Protein AF-A0A0P6XYB6-F1 (afdb_monomer_lite)

Sequence (332 aa):
MFAMENIDHRIFKKPSAGEFAAIVFVLTISISFVVCHTGDFVDFKAYLARTKGDFSQYFYGYWLLPFFQILSWLPFEASYILWIGLSVLGVWFAARVFNGNSALALLSYQMSSVLFWGQITGILCGLLGLFWWSIHHRRWWMAGIACFLAAAKPQSGTIFVFLLLLFSNTSFREKIRILIIPMVGFIVSLLFYPGWILEILSRRGAVYTAGNISLWQWIGPWAMLLSLPALVIPATKQQRFLALSAAWVLSIPYFSLPDLLTLFIFPVEIAPILLGYLPGILMQFFGFESQKAGFVIPLLILAMNLLPHFLQSKAAQKKLRLPAAGEQKPNN

Radius of gyration: 22.24 Å; chains: 1; bounding box: 46×46×97 Å

pLDDT: mean 94.87, std 7.39, range [58.56, 98.75]

Secondary structure (DSSP, 8-state):
---GGGHHHHHHSPPPHHHHHHHHHHHHHHHHHHHTT----HHHHHHHHGGGT--TT--S-GGGHHHHHHHTTS-HHHHHHHHHHHHHHHHHHHHHHHT--HHHHHHSHHHHHHHHHT-THHHHHHHHHHHHHHHHTT-HHHHHHHHHHHTTSIIIIIHHHHHHHHTS---HHHHHHHHHHHHHHHHHHHHHSTTHHHHHHHTGGGS--TTB--THHHHGGGGGGGHHHHHHS---HHHHHHHHHHHHHHHSS--BGGGGHHHHTSS--HHHHHHTTHHHHHHHHHGGGGGGGGGHHHHHHHHHHHHHHHHHHHHHHHHHHS--TT------

Foldseek 3Di:
DADLPCQVVLQPPDDDPLLVVLLVVLLVVLLCCLVVVVFPQQVVVCLQCCVVVDCLQPQFQCLCNVVSVVLNVDDPSVSLSVLLVLLLCLLQLLLSNQVFDSSLLSNFPLVVVCSRRVNCLSNLSNLLSQLLNCVSVVVLQSVLVSLLVNCRPVLFSNVSNVLSLVLHPDDPVSSVSSPPNNVVSSVVSCVVPPCVVVVSVVSPVVDDQLQFQALCVPVNQCLLCQLVLLVPFPFDSLLSSLLNSLSSSRRDNGDGLSNCSSSNSHHDDSVLRVCSCQLVVCCVPVNSNSSNSNNVSSVVSNCVSRVVSVVVVVVVVVVVPPPPPDPPPPDD

Structure (mmCIF, N/CA/C/O backbone):
data_AF-A0A0P6XYB6-F1
#
_entry.id   AF-A0A0P6XYB6-F1
#
loop_
_atom_site.group_PDB
_atom_site.id
_atom_site.type_symbol
_atom_site.label_atom_id
_atom_site.label_alt_id
_atom_site.label_comp_id
_atom_site.label_asym_id
_atom_site.label_entity_id
_atom_site.label_seq_id
_atom_site.pdbx_PDB_ins_code
_atom_site.Cartn_x
_atom_site.Cartn_y
_atom_site.Cartn_z
_atom_site.occupancy
_atom_site.B_iso_or_equiv
_atom_site.auth_seq_id
_atom_site.auth_comp_id
_atom_site.auth_asym_id
_atom_site.auth_atom_id
_atom_site.pdbx_PDB_model_num
ATOM 1 N N . MET A 1 1 ? -13.716 4.464 9.996 1.00 83.00 1 MET A N 1
ATOM 2 C CA . MET A 1 1 ? -13.458 3.370 9.027 1.00 83.00 1 MET A CA 1
ATOM 3 C C . MET A 1 1 ? -14.522 2.263 9.033 1.00 83.00 1 MET A C 1
ATOM 5 O O . MET A 1 1 ? -15.000 1.920 7.964 1.00 83.00 1 MET A O 1
ATOM 9 N N . PHE A 1 2 ? -14.913 1.705 10.190 1.00 83.19 2 PHE A N 1
ATOM 10 C CA . PHE A 1 2 ? -15.765 0.495 10.259 1.00 83.19 2 PHE A CA 1
ATOM 11 C C . PHE A 1 2 ? -17.292 0.719 10.266 1.00 83.19 2 PHE A C 1
ATOM 13 O O . PHE A 1 2 ? -18.040 -0.256 10.244 1.00 83.19 2 PHE A O 1
ATOM 20 N N . ALA A 1 3 ? -17.768 1.966 10.315 1.00 79.50 3 ALA A N 1
ATOM 21 C CA . ALA A 1 3 ? -19.200 2.261 10.240 1.00 79.50 3 ALA A CA 1
ATOM 22 C C . ALA A 1 3 ? -19.703 2.065 8.797 1.00 79.50 3 ALA A C 1
ATOM 24 O O . ALA A 1 3 ? -19.215 2.737 7.883 1.00 79.50 3 ALA A O 1
ATOM 25 N N . MET A 1 4 ? -20.649 1.136 8.604 1.00 68.25 4 MET A N 1
ATOM 26 C CA . MET A 1 4 ? -21.116 0.716 7.273 1.00 68.25 4 MET A CA 1
ATOM 27 C C . MET A 1 4 ? -21.899 1.810 6.545 1.00 68.25 4 MET A C 1
ATOM 29 O O . MET A 1 4 ? -21.745 1.962 5.338 1.00 68.25 4 MET A O 1
ATOM 33 N N . GLU A 1 5 ? -22.680 2.599 7.285 1.00 70.12 5 GLU A N 1
ATOM 34 C CA . GLU A 1 5 ? -23.761 3.457 6.769 1.00 70.12 5 GLU A CA 1
ATOM 35 C C . GLU A 1 5 ? -23.310 4.625 5.879 1.00 70.12 5 GLU A C 1
ATOM 37 O O . GLU A 1 5 ? -24.125 5.423 5.443 1.00 70.12 5 GLU A O 1
ATOM 42 N N . ASN A 1 6 ? -22.018 4.740 5.566 1.00 88.31 6 ASN A N 1
ATOM 43 C CA . ASN A 1 6 ? -21.483 5.905 4.871 1.00 88.31 6 ASN A CA 1
ATOM 44 C C . ASN A 1 6 ? -20.474 5.591 3.756 1.00 88.31 6 ASN A C 1
ATOM 46 O O . ASN A 1 6 ? -19.894 6.531 3.215 1.00 88.31 6 ASN A O 1
ATOM 50 N N . ILE A 1 7 ? -20.200 4.322 3.416 1.00 95.19 7 ILE A N 1
ATOM 51 C CA . ILE A 1 7 ? -19.172 4.018 2.399 1.00 95.19 7 ILE A CA 1
ATOM 52 C C . ILE A 1 7 ? -19.604 4.528 1.017 1.00 95.19 7 ILE A C 1
ATOM 54 O O . ILE A 1 7 ? -18.877 5.318 0.416 1.00 95.19 7 ILE A O 1
ATOM 58 N N . ASP A 1 8 ? -20.792 4.148 0.547 1.00 95.62 8 ASP A N 1
ATOM 59 C CA . ASP A 1 8 ? -21.274 4.548 -0.782 1.00 95.62 8 ASP A CA 1
ATOM 60 C C . ASP A 1 8 ? -21.453 6.056 -0.892 1.00 95.62 8 ASP A C 1
ATOM 62 O O . ASP A 1 8 ? -21.002 6.667 -1.859 1.00 95.62 8 ASP A O 1
ATOM 66 N N . HIS A 1 9 ? -22.014 6.682 0.145 1.00 95.62 9 HIS A N 1
ATOM 67 C CA . HIS A 1 9 ? -22.147 8.133 0.191 1.00 95.62 9 HIS A CA 1
ATOM 68 C C . HIS A 1 9 ? -20.789 8.830 0.001 1.00 95.62 9 HIS A C 1
ATOM 70 O O . HIS A 1 9 ? -20.691 9.767 -0.785 1.00 95.62 9 HIS A O 1
ATOM 76 N N . ARG A 1 10 ? -19.712 8.361 0.652 1.00 95.50 10 ARG A N 1
ATOM 77 C CA . ARG A 1 10 ? -18.367 8.943 0.473 1.00 95.50 10 ARG A CA 1
ATOM 78 C C . ARG A 1 10 ? -17.804 8.734 -0.933 1.00 95.50 10 ARG A C 1
ATOM 80 O O . ARG A 1 10 ? -17.149 9.638 -1.444 1.00 95.50 10 ARG A O 1
ATOM 87 N N . ILE A 1 11 ? -18.035 7.572 -1.544 1.00 96.44 11 ILE A N 1
ATOM 88 C CA . ILE A 1 11 ? -17.539 7.257 -2.893 1.00 96.44 11 ILE A CA 1
ATOM 89 C C . ILE A 1 11 ? -18.250 8.122 -3.937 1.00 96.44 11 ILE A C 1
ATOM 91 O O . ILE A 1 11 ? -17.581 8.758 -4.750 1.00 96.44 11 ILE A O 1
ATOM 95 N N . PHE A 1 12 ? -19.583 8.179 -3.884 1.00 96.31 12 PHE A N 1
ATOM 96 C CA . PHE A 1 12 ? -20.413 8.846 -4.891 1.00 96.31 12 PHE A CA 1
ATOM 97 C C . PHE A 1 12 ? -20.592 10.351 -4.662 1.00 96.31 12 PHE A C 1
ATOM 99 O O . PHE A 1 12 ? -21.033 11.060 -5.568 1.00 96.31 12 PHE A O 1
ATOM 106 N N . LYS A 1 13 ? -20.228 10.881 -3.485 1.00 96.88 13 LYS A N 1
ATOM 107 C CA . LYS A 1 13 ? -20.186 12.331 -3.258 1.00 96.88 13 LYS A CA 1
ATOM 108 C C . LYS A 1 13 ? -19.269 12.989 -4.290 1.00 96.88 13 LYS A C 1
ATOM 110 O O . LYS A 1 13 ? -18.179 12.493 -4.559 1.00 96.88 13 LYS A O 1
ATOM 115 N N . LYS A 1 14 ? -19.655 14.140 -4.841 1.00 97.81 14 LYS A N 1
ATOM 116 C CA . LYS A 1 14 ? -18.785 14.888 -5.765 1.00 97.81 14 LYS A CA 1
ATOM 117 C C . LYS A 1 14 ? -17.401 15.147 -5.132 1.00 97.81 14 LYS A C 1
ATOM 119 O O . LYS A 1 14 ? -17.340 15.377 -3.919 1.00 97.81 14 LYS A O 1
ATOM 124 N N . PRO A 1 15 ? -16.296 15.079 -5.899 1.00 98.06 15 PRO A N 1
ATOM 125 C CA . PRO A 1 15 ? -14.987 15.537 -5.440 1.00 98.06 15 PRO A CA 1
ATOM 126 C C . PRO A 1 15 ? -15.077 16.930 -4.825 1.00 98.06 15 PRO A C 1
ATOM 128 O O . PRO A 1 15 ? -15.683 17.832 -5.401 1.00 98.06 15 PRO A O 1
ATOM 131 N N . SER A 1 16 ? -14.499 17.101 -3.639 1.00 98.00 16 SER A N 1
ATOM 132 C CA . SER A 1 16 ? -14.267 18.436 -3.092 1.00 98.00 16 SER A CA 1
ATOM 133 C C . SER A 1 16 ? -13.276 19.199 -3.975 1.00 98.00 16 SER A C 1
ATOM 135 O O . SER A 1 16 ? -12.505 18.592 -4.721 1.00 98.00 16 SER A O 1
ATOM 137 N N . ALA A 1 17 ? -13.250 20.529 -3.864 1.00 98.19 17 ALA A N 1
ATOM 138 C CA . ALA A 1 17 ? -12.299 21.350 -4.613 1.00 98.19 17 ALA A CA 1
ATOM 139 C C . ALA A 1 17 ? -10.838 20.924 -4.364 1.00 98.19 17 ALA A C 1
ATOM 141 O O . ALA A 1 17 ? -10.057 20.848 -5.306 1.00 98.19 17 ALA A O 1
ATOM 142 N N . GLY A 1 18 ? -10.491 20.566 -3.120 1.00 98.12 18 GLY A N 1
ATOM 143 C CA . GLY A 1 18 ? -9.153 20.081 -2.770 1.00 98.12 18 GLY A CA 1
ATOM 144 C C . GLY A 1 18 ? -8.814 18.723 -3.393 1.00 98.12 18 GLY A C 1
ATOM 145 O O . GLY A 1 18 ? -7.701 18.533 -3.871 1.00 98.12 18 GLY A O 1
ATOM 146 N N . GLU A 1 19 ? -9.773 17.793 -3.451 1.00 98.25 19 GLU A N 1
ATOM 147 C CA . GLU A 1 19 ? -9.584 16.510 -4.145 1.00 98.25 19 GLU A CA 1
ATOM 148 C C . GLU A 1 19 ? -9.393 16.705 -5.644 1.00 98.25 19 GLU A C 1
ATOM 150 O O . GLU A 1 19 ? -8.478 16.131 -6.225 1.00 98.25 19 GLU A O 1
ATOM 155 N N . PHE A 1 20 ? -10.243 17.526 -6.262 1.00 98.56 20 PHE A N 1
ATOM 156 C CA . PHE A 1 20 ? -10.152 17.816 -7.687 1.00 98.56 20 PHE A CA 1
ATOM 157 C C . PHE A 1 20 ? -8.820 18.489 -8.034 1.00 98.56 20 PHE A C 1
ATOM 159 O O . PHE A 1 20 ? -8.128 18.033 -8.942 1.00 98.56 20 PHE A O 1
ATOM 166 N N . ALA A 1 21 ? -8.418 19.509 -7.269 1.00 98.50 21 ALA A N 1
ATOM 167 C CA . ALA A 1 21 ? -7.137 20.184 -7.446 1.00 98.50 21 ALA A CA 1
ATOM 168 C C . ALA A 1 21 ? -5.954 19.217 -7.290 1.00 98.50 21 ALA A C 1
ATOM 170 O O . ALA A 1 21 ? -5.059 19.219 -8.131 1.00 98.50 21 ALA A O 1
ATOM 171 N N . ALA A 1 22 ? -5.970 18.347 -6.271 1.00 98.44 22 ALA A N 1
ATOM 172 C CA . ALA A 1 22 ? -4.929 17.340 -6.072 1.00 98.44 22 ALA A CA 1
ATOM 173 C C . ALA A 1 22 ? -4.853 16.342 -7.239 1.00 98.44 22 ALA A C 1
ATOM 175 O O . ALA A 1 22 ? -3.761 16.064 -7.726 1.00 98.44 22 ALA A O 1
ATOM 176 N N . ILE A 1 23 ? -5.995 15.840 -7.729 1.00 98.62 23 ILE A N 1
ATOM 177 C CA . ILE A 1 23 ? -6.048 14.937 -8.890 1.00 98.62 23 ILE A CA 1
ATOM 178 C C . ILE A 1 23 ? -5.449 15.618 -10.125 1.00 98.62 23 ILE A C 1
ATOM 180 O O . ILE A 1 23 ? -4.561 15.053 -10.758 1.00 98.62 23 ILE A O 1
ATOM 184 N N . VAL A 1 24 ? -5.903 16.831 -10.455 1.00 98.50 24 VAL A N 1
ATOM 185 C CA . VAL A 1 24 ? -5.426 17.573 -11.632 1.00 98.50 24 VAL A CA 1
ATOM 186 C C . VAL A 1 24 ? -3.932 17.863 -11.523 1.00 98.50 24 VAL A C 1
ATOM 188 O O . VAL A 1 24 ? -3.202 17.634 -12.485 1.00 98.50 24 VAL A O 1
ATOM 191 N N . PHE A 1 25 ? -3.465 18.305 -10.355 1.00 98.44 25 PHE A N 1
ATOM 192 C CA . PHE A 1 25 ? -2.056 18.600 -10.108 1.00 98.44 25 PHE A CA 1
ATOM 193 C C . PHE A 1 25 ? -1.177 17.357 -10.294 1.00 98.44 25 PHE A C 1
ATOM 195 O O . PHE A 1 25 ? -0.221 17.384 -11.070 1.00 98.44 25 PHE A O 1
ATOM 202 N N . VAL A 1 26 ? -1.539 16.247 -9.645 1.00 98.12 26 VAL A N 1
ATOM 203 C CA . VAL A 1 26 ? -0.778 14.992 -9.706 1.00 98.12 26 VAL A CA 1
ATOM 204 C C . VAL A 1 26 ? -0.781 14.407 -11.118 1.00 98.12 26 VAL A C 1
ATOM 206 O O . VAL A 1 26 ? 0.271 13.978 -11.593 1.00 98.12 26 VAL A O 1
ATOM 209 N N . LEU A 1 27 ? -1.922 14.423 -11.816 1.00 98.38 27 LEU A N 1
ATOM 210 C CA . LEU A 1 27 ? -2.000 13.978 -13.211 1.00 98.38 27 LEU A CA 1
ATOM 211 C C . LEU A 1 27 ? -1.135 14.846 -14.123 1.00 98.38 27 LEU A C 1
ATOM 213 O O . LEU A 1 27 ? -0.366 14.305 -14.909 1.00 98.38 27 LEU A O 1
ATOM 217 N N . THR A 1 28 ? -1.211 16.171 -13.987 1.00 98.19 28 THR A N 1
ATOM 218 C CA . THR A 1 28 ? -0.422 17.107 -14.803 1.00 98.19 28 THR A CA 1
ATOM 219 C C . THR A 1 28 ? 1.074 16.864 -14.640 1.00 98.19 28 THR A C 1
ATOM 221 O O . THR A 1 28 ? 1.779 16.707 -15.634 1.00 98.19 28 THR A O 1
ATOM 224 N N . ILE A 1 29 ? 1.557 16.772 -13.396 1.00 97.12 29 ILE A N 1
ATOM 225 C CA . ILE A 1 29 ? 2.975 16.508 -13.115 1.00 97.12 29 ILE A CA 1
ATOM 226 C C . ILE A 1 29 ? 3.395 15.130 -13.626 1.00 97.12 29 ILE A C 1
ATOM 228 O O . ILE A 1 29 ? 4.446 14.979 -14.235 1.00 97.12 29 ILE A O 1
ATOM 232 N N . SER A 1 30 ? 2.574 14.107 -13.412 1.00 95.88 30 SER A N 1
ATOM 233 C CA . SER A 1 30 ? 2.971 12.744 -13.777 1.00 95.88 30 SER A CA 1
ATOM 234 C C . SER A 1 30 ? 2.957 12.528 -15.285 1.00 95.88 30 SER A C 1
ATOM 236 O O . SER A 1 30 ? 3.815 11.830 -15.811 1.00 95.88 30 SER A O 1
ATOM 238 N N . ILE A 1 31 ? 2.017 13.153 -15.998 1.00 97.06 31 ILE A N 1
ATOM 239 C CA . ILE A 1 31 ? 1.983 13.144 -17.464 1.00 97.06 31 ILE A CA 1
ATOM 240 C C . ILE A 1 31 ? 3.159 13.948 -18.029 1.00 97.06 31 ILE A C 1
ATOM 242 O O . ILE A 1 31 ? 3.738 13.530 -19.032 1.00 97.06 31 ILE A O 1
ATOM 246 N N . SER A 1 32 ? 3.571 15.047 -17.383 1.00 97.06 32 SER A N 1
ATOM 247 C CA . SER A 1 32 ? 4.754 15.790 -17.829 1.00 97.06 32 SER A CA 1
ATOM 248 C C . SER A 1 32 ? 6.036 14.963 -17.706 1.00 97.06 32 SER A C 1
ATOM 250 O O . SER A 1 32 ? 6.879 15.060 -18.593 1.00 97.06 32 SER A O 1
ATOM 252 N N . PHE A 1 33 ? 6.153 14.067 -16.713 1.00 95.88 33 PHE A N 1
ATOM 253 C CA . PHE A 1 33 ? 7.264 13.104 -16.660 1.00 95.88 33 PHE A CA 1
ATOM 254 C C . PHE A 1 33 ? 7.346 12.236 -17.917 1.00 95.88 33 PHE A C 1
ATOM 256 O O . PHE A 1 33 ? 8.445 11.960 -18.396 1.00 95.88 33 PHE A O 1
ATOM 263 N N . VAL A 1 34 ? 6.195 11.826 -18.458 1.00 96.75 34 VAL A N 1
ATOM 264 C CA . VAL A 1 34 ? 6.105 11.001 -19.672 1.00 96.75 34 VAL A CA 1
ATOM 265 C C . VAL A 1 34 ? 6.450 11.814 -20.909 1.00 96.75 34 VAL A C 1
ATOM 267 O O . VAL A 1 34 ? 7.329 11.421 -21.666 1.00 96.75 34 VAL A O 1
ATOM 270 N N . VAL A 1 35 ? 5.783 12.955 -21.094 1.00 96.88 35 VAL A N 1
ATOM 271 C CA . VAL A 1 35 ? 5.921 13.793 -22.297 1.00 96.88 35 VAL A CA 1
ATOM 272 C C . VAL A 1 35 ? 7.320 14.396 -22.407 1.00 96.88 35 VAL A C 1
ATOM 274 O O . VAL A 1 35 ? 7.867 14.481 -23.501 1.00 96.88 35 VAL A O 1
ATOM 277 N N . CYS A 1 36 ? 7.914 14.794 -21.282 1.00 97.06 36 CYS A N 1
ATOM 278 C CA . CYS A 1 36 ? 9.257 15.367 -21.247 1.00 97.06 36 CYS A CA 1
ATOM 279 C C . CYS A 1 36 ? 10.359 14.313 -21.051 1.00 97.06 36 CYS A C 1
ATOM 281 O O . CYS A 1 36 ? 11.526 14.685 -20.975 1.00 97.06 36 CYS A O 1
ATOM 283 N N . HIS A 1 37 ? 10.008 13.026 -20.928 1.00 94.88 37 HIS A N 1
ATOM 284 C CA . HIS A 1 37 ? 10.937 11.923 -20.650 1.00 94.88 37 HIS A CA 1
ATOM 285 C C . HIS A 1 37 ? 11.839 12.143 -19.417 1.00 94.88 37 HIS A C 1
ATOM 287 O O . HIS A 1 37 ? 13.005 11.755 -19.415 1.00 94.88 37 HIS A O 1
ATOM 293 N N . THR A 1 38 ? 11.306 12.765 -18.361 1.00 96.06 38 THR A N 1
ATOM 294 C CA . THR A 1 38 ? 12.048 13.054 -17.119 1.00 96.06 38 THR A CA 1
ATOM 295 C C . THR A 1 38 ? 11.811 12.040 -16.001 1.00 96.06 38 THR A C 1
ATOM 297 O O . THR A 1 38 ? 12.487 12.105 -14.979 1.00 96.06 38 THR A O 1
ATOM 300 N N . GLY A 1 39 ? 10.855 11.119 -16.158 1.00 93.94 39 GLY A N 1
ATOM 301 C CA . GLY A 1 39 ? 10.634 10.035 -15.199 1.00 93.94 39 GLY A CA 1
ATOM 302 C C . GLY A 1 39 ? 11.545 8.828 -15.438 1.00 93.94 39 GLY A C 1
ATOM 303 O O . GLY A 1 39 ? 11.873 8.494 -16.577 1.00 93.94 39 GLY A O 1
ATOM 304 N N . ASP A 1 40 ? 11.915 8.132 -14.363 1.00 95.31 40 ASP A N 1
ATOM 305 C CA . ASP A 1 40 ? 12.807 6.970 -14.454 1.00 95.31 40 ASP A CA 1
ATOM 306 C C . ASP A 1 40 ? 12.070 5.692 -14.898 1.00 95.31 40 ASP A C 1
ATOM 308 O O . ASP A 1 40 ? 12.595 4.886 -15.683 1.00 95.31 40 ASP A O 1
ATOM 312 N N . PHE A 1 41 ? 10.823 5.520 -14.444 1.00 96.25 41 PHE A N 1
ATOM 313 C CA . PHE A 1 41 ? 9.922 4.417 -14.814 1.00 96.25 41 PHE A CA 1
ATOM 314 C C . PHE A 1 41 ? 10.511 3.009 -14.609 1.00 96.25 41 PHE A C 1
ATOM 316 O O . PHE A 1 41 ? 10.111 2.068 -15.297 1.00 96.25 41 PHE A O 1
ATOM 323 N N . VAL A 1 42 ? 11.496 2.860 -13.716 1.00 95.88 42 VAL A N 1
ATOM 324 C CA . VAL A 1 42 ? 12.278 1.622 -13.540 1.00 95.88 42 VAL A CA 1
ATOM 325 C C . VAL A 1 42 ? 11.379 0.421 -13.268 1.00 95.88 42 VAL A C 1
ATOM 327 O O . VAL A 1 42 ? 11.489 -0.594 -13.957 1.00 95.88 42 VAL A O 1
ATOM 330 N N . ASP A 1 43 ? 10.448 0.553 -12.323 1.00 96.31 43 ASP A N 1
ATOM 331 C CA . ASP A 1 43 ? 9.563 -0.545 -11.938 1.00 96.31 43 ASP A CA 1
ATOM 332 C C . ASP A 1 43 ? 8.609 -0.903 -13.080 1.00 96.31 43 ASP A C 1
ATOM 334 O O . ASP A 1 43 ? 8.422 -2.077 -13.399 1.00 96.31 43 ASP A O 1
ATOM 338 N N . PHE A 1 44 ? 8.063 0.099 -13.771 1.00 97.88 44 PHE A N 1
ATOM 339 C CA . PHE A 1 44 ? 7.157 -0.151 -14.888 1.00 97.88 44 PHE A CA 1
ATOM 340 C C . PHE A 1 44 ? 7.860 -0.786 -16.092 1.00 97.88 44 PHE A C 1
ATOM 342 O O . PHE A 1 44 ? 7.323 -1.709 -16.704 1.00 97.88 44 PHE A O 1
ATOM 349 N N . LYS A 1 45 ? 9.089 -0.360 -16.406 1.00 97.62 45 LYS A N 1
ATOM 350 C CA . LYS A 1 45 ? 9.923 -1.001 -17.434 1.00 97.62 45 LYS A CA 1
ATOM 351 C C . LYS A 1 45 ? 10.192 -2.463 -17.079 1.00 97.62 45 LYS A C 1
ATOM 353 O O . LYS A 1 45 ? 10.012 -3.320 -17.944 1.00 97.62 45 LYS A O 1
ATOM 358 N N . ALA A 1 46 ? 10.521 -2.765 -15.820 1.00 96.31 46 ALA A N 1
ATOM 359 C CA . ALA A 1 46 ? 10.664 -4.143 -15.347 1.00 96.31 46 ALA A CA 1
ATOM 360 C C . ALA A 1 46 ? 9.351 -4.935 -15.504 1.00 96.31 46 ALA A C 1
ATOM 362 O O . ALA A 1 46 ? 9.354 -6.071 -15.983 1.00 96.31 46 ALA A O 1
ATOM 363 N N . TYR A 1 47 ? 8.205 -4.314 -15.203 1.00 97.25 47 TYR A N 1
ATOM 364 C CA . TYR A 1 47 ? 6.898 -4.925 -15.437 1.00 97.25 47 TYR A CA 1
ATOM 365 C C . TYR A 1 47 ? 6.562 -5.119 -16.901 1.00 97.25 47 TYR A C 1
ATOM 367 O O . TYR A 1 47 ? 5.656 -5.897 -17.143 1.00 97.25 47 TYR A O 1
ATOM 375 N N . LEU A 1 48 ? 7.178 -4.430 -17.864 1.00 97.62 48 LEU A N 1
ATOM 376 C CA . LEU A 1 48 ? 6.954 -4.671 -19.294 1.00 97.62 48 LEU A CA 1
ATOM 377 C C . LEU A 1 48 ? 7.963 -5.664 -19.887 1.00 97.62 48 LEU A C 1
ATOM 379 O O . LEU A 1 48 ? 7.605 -6.451 -20.765 1.00 97.62 48 LEU A O 1
ATOM 383 N N . ALA A 1 49 ? 9.195 -5.685 -19.375 1.00 96.56 49 ALA A N 1
ATOM 384 C CA . ALA A 1 49 ? 10.267 -6.565 -19.839 1.00 96.56 49 ALA A CA 1
ATOM 385 C C . ALA A 1 49 ? 9.933 -8.062 -19.682 1.00 96.56 49 ALA A C 1
ATOM 387 O O . ALA A 1 49 ? 10.261 -8.862 -20.558 1.00 96.56 49 ALA A O 1
ATOM 388 N N . ARG A 1 50 ? 9.165 -8.433 -18.648 1.00 92.94 50 ARG A N 1
ATOM 389 C CA . ARG A 1 50 ? 8.721 -9.819 -18.384 1.00 92.94 50 ARG A CA 1
ATOM 390 C C . ARG A 1 50 ? 8.068 -10.576 -19.557 1.00 92.94 50 ARG A C 1
ATOM 392 O O . ARG A 1 50 ? 8.147 -11.794 -19.596 1.00 92.94 50 ARG A O 1
ATOM 399 N N . THR A 1 51 ? 7.425 -9.922 -20.533 1.00 92.25 51 THR A N 1
ATOM 400 C CA . THR A 1 51 ? 6.751 -10.633 -21.641 1.00 92.25 51 THR A CA 1
ATOM 401 C C . THR A 1 51 ? 7.705 -10.932 -22.753 1.00 92.25 51 THR A C 1
ATOM 403 O O . THR A 1 51 ? 7.377 -11.679 -23.664 1.00 92.25 51 THR A O 1
ATOM 406 N N . LYS A 1 52 ? 8.890 -10.343 -22.670 1.00 92.88 52 LYS A N 1
ATOM 407 C CA . LYS A 1 52 ? 10.038 -10.711 -23.467 1.00 92.88 52 LYS A CA 1
ATOM 408 C C . LYS A 1 52 ? 10.887 -11.758 -22.733 1.00 92.88 52 LYS A C 1
ATOM 410 O O . LYS A 1 52 ? 11.958 -12.090 -23.216 1.00 92.88 52 LYS A O 1
ATOM 415 N N . GLY A 1 53 ? 10.416 -12.271 -21.588 1.00 94.50 53 GLY A N 1
ATOM 416 C CA . GLY A 1 53 ? 11.085 -13.303 -20.797 1.00 94.50 53 GLY A CA 1
ATOM 417 C C . GLY A 1 53 ? 12.111 -12.788 -19.784 1.00 94.50 53 GLY A C 1
ATOM 418 O O . GLY A 1 53 ? 12.788 -13.603 -19.166 1.00 94.50 53 GLY A O 1
ATOM 419 N N . ASP A 1 54 ? 12.242 -11.471 -19.585 1.00 95.50 54 ASP A N 1
ATOM 420 C CA . ASP A 1 54 ? 13.164 -10.920 -18.584 1.00 95.50 54 ASP A CA 1
ATOM 421 C C . ASP A 1 54 ? 12.484 -10.769 -17.217 1.00 95.50 54 ASP A C 1
ATOM 423 O O . ASP A 1 54 ? 11.675 -9.867 -16.992 1.00 95.50 54 ASP A O 1
ATOM 427 N N . PHE A 1 55 ? 12.843 -11.658 -16.293 1.00 94.81 55 PHE A N 1
ATOM 428 C CA . PHE A 1 55 ? 12.349 -11.658 -14.917 1.00 94.81 55 PHE A CA 1
ATOM 429 C C . PHE A 1 55 ? 13.388 -11.156 -13.899 1.00 94.81 55 PHE A C 1
ATOM 431 O O . PHE A 1 55 ? 13.152 -11.235 -12.693 1.00 94.81 55 PHE A O 1
ATOM 438 N N . SER A 1 56 ? 14.542 -10.642 -14.339 1.00 92.56 56 SER A N 1
ATOM 439 C CA . SER A 1 56 ? 15.678 -10.297 -13.463 1.00 92.56 56 SER A CA 1
ATOM 440 C C . SER A 1 56 ? 15.320 -9.332 -12.323 1.00 92.56 56 SER A C 1
ATOM 442 O O . SER A 1 56 ? 15.841 -9.474 -11.218 1.00 92.56 56 SER A O 1
ATOM 444 N N . GLN A 1 57 ? 14.387 -8.408 -12.571 1.00 92.50 57 GLN A N 1
ATOM 445 C CA . GLN A 1 57 ? 13.915 -7.391 -11.622 1.00 92.50 57 GLN A CA 1
ATOM 446 C C . GLN A 1 57 ? 12.444 -7.588 -11.200 1.00 92.50 57 GLN A C 1
ATOM 448 O O . GLN A 1 57 ? 11.805 -6.668 -10.688 1.00 92.50 57 GLN A O 1
ATOM 453 N N . TYR A 1 58 ? 11.866 -8.775 -11.424 1.00 94.44 58 TYR A N 1
ATOM 454 C CA . TYR A 1 58 ? 10.452 -9.041 -11.155 1.00 94.44 58 TYR A CA 1
ATOM 455 C C . TYR A 1 58 ? 10.246 -9.895 -9.895 1.00 94.44 58 TYR A C 1
ATOM 457 O O . TYR A 1 58 ? 10.520 -11.094 -9.872 1.00 94.44 58 TYR A O 1
ATOM 465 N N . PHE A 1 59 ? 9.698 -9.272 -8.848 1.00 94.44 59 PHE A N 1
ATOM 466 C CA . PHE A 1 59 ? 9.510 -9.877 -7.519 1.00 94.44 59 PHE A CA 1
ATOM 467 C C . PHE A 1 59 ? 8.033 -10.007 -7.097 1.00 94.44 59 PHE A C 1
ATOM 469 O O . PHE A 1 59 ? 7.729 -10.094 -5.909 1.00 94.44 59 PHE A O 1
ATOM 476 N N . TYR A 1 60 ? 7.105 -9.987 -8.057 1.00 95.69 60 TYR A N 1
ATOM 477 C CA . TYR A 1 60 ? 5.658 -10.001 -7.809 1.00 95.69 60 TYR A CA 1
ATOM 478 C C . TYR A 1 60 ? 5.046 -11.366 -8.129 1.00 95.69 60 TYR A C 1
ATOM 480 O O . TYR A 1 60 ? 5.640 -12.175 -8.837 1.00 95.69 60 TYR A O 1
ATOM 488 N N . GLY A 1 61 ? 3.836 -11.623 -7.628 1.00 96.50 61 GLY A N 1
ATOM 489 C CA . GLY A 1 61 ? 3.084 -12.834 -7.969 1.00 96.50 61 GLY A CA 1
ATOM 490 C C . GLY A 1 61 ? 2.843 -12.967 -9.477 1.00 96.50 61 GLY A C 1
ATOM 491 O O . GLY A 1 61 ? 2.296 -12.055 -10.101 1.00 96.50 61 GLY A O 1
ATOM 492 N N . TYR A 1 62 ? 3.196 -14.118 -10.064 1.00 97.12 62 TYR A N 1
ATOM 493 C CA . TYR A 1 62 ? 3.159 -14.330 -11.527 1.00 97.12 62 TYR A CA 1
ATOM 494 C C . TYR A 1 62 ? 1.738 -14.313 -12.104 1.00 97.12 62 TYR A C 1
ATOM 496 O O . TYR A 1 62 ? 1.534 -14.178 -13.309 1.00 97.12 62 TYR A O 1
ATOM 504 N N . TRP A 1 63 ? 0.720 -14.353 -11.248 1.00 97.00 63 TRP A N 1
ATOM 505 C CA . TRP A 1 63 ? -0.661 -14.133 -11.658 1.00 97.00 63 TRP A CA 1
ATOM 506 C C . TRP A 1 63 ? -0.952 -12.715 -12.173 1.00 97.00 63 TRP A C 1
ATOM 508 O O . TRP A 1 63 ? -2.007 -12.505 -12.768 1.00 97.00 63 TRP A O 1
ATOM 518 N N . LEU A 1 64 ? -0.043 -11.747 -11.997 1.00 97.25 64 LEU A N 1
ATOM 519 C CA . LEU A 1 64 ? -0.148 -10.435 -12.643 1.00 97.25 64 LEU A CA 1
ATOM 520 C C . LEU A 1 64 ? 0.402 -10.402 -14.078 1.00 97.25 64 LEU A C 1
ATOM 522 O O . LEU A 1 64 ? 0.148 -9.430 -14.790 1.00 97.25 64 LEU A O 1
ATOM 526 N N . LEU A 1 65 ? 1.130 -11.427 -14.534 1.00 96.88 65 LEU A N 1
ATOM 527 C CA . LEU A 1 65 ? 1.724 -11.430 -15.878 1.00 96.88 65 LEU A CA 1
ATOM 528 C C . LEU A 1 65 ? 0.702 -11.211 -17.004 1.00 96.88 65 LEU A C 1
ATOM 530 O O . LEU A 1 65 ? 1.003 -10.404 -17.884 1.00 96.88 65 LEU A O 1
ATOM 534 N N . PRO A 1 66 ? -0.511 -11.805 -16.986 1.00 97.06 66 PRO A N 1
ATOM 535 C CA . PRO A 1 66 ? -1.512 -11.535 -18.020 1.00 97.06 66 PRO A CA 1
ATOM 536 C C . PRO A 1 66 ? -1.939 -10.063 -18.082 1.00 97.06 66 PRO A C 1
ATOM 538 O O . PRO A 1 66 ? -2.097 -9.509 -19.166 1.00 97.06 66 PRO A O 1
ATOM 541 N N . PHE A 1 67 ? -2.079 -9.402 -16.928 1.00 97.12 67 PHE A N 1
ATOM 542 C CA . PHE A 1 67 ? -2.419 -7.977 -16.874 1.00 97.12 67 PHE A CA 1
ATOM 543 C C . PHE A 1 67 ? -1.327 -7.132 -17.524 1.00 97.12 67 PHE A C 1
ATOM 545 O O . PHE A 1 67 ? -1.591 -6.258 -18.349 1.00 97.12 67 PHE A O 1
ATOM 552 N N . PHE A 1 68 ? -0.081 -7.449 -17.197 1.00 97.56 68 PHE A N 1
ATOM 553 C CA . PHE A 1 68 ? 1.054 -6.786 -17.789 1.00 97.56 68 PHE A CA 1
ATOM 554 C C . PHE A 1 68 ? 1.121 -7.076 -19.311 1.00 97.56 68 PHE A C 1
ATOM 556 O O . PHE A 1 68 ? 1.297 -6.152 -20.109 1.00 97.56 68 PHE A O 1
ATOM 563 N N . GLN A 1 69 ? 0.902 -8.312 -19.755 1.00 97.69 69 GLN A N 1
ATOM 564 C CA . GLN A 1 69 ? 0.886 -8.669 -21.179 1.00 97.69 69 GLN A CA 1
ATOM 565 C C . GLN A 1 69 ? -0.084 -7.814 -22.002 1.00 97.69 69 GLN A C 1
ATOM 567 O O . GLN A 1 69 ? 0.289 -7.361 -23.087 1.00 97.69 69 GLN A O 1
ATOM 572 N N . ILE A 1 70 ? -1.274 -7.539 -21.465 1.00 98.00 70 ILE A N 1
ATOM 573 C CA . ILE A 1 70 ? -2.256 -6.643 -22.090 1.00 98.00 70 ILE A CA 1
ATOM 574 C C . ILE A 1 70 ? -1.690 -5.221 -22.212 1.00 98.00 70 ILE A C 1
ATOM 576 O O . ILE A 1 70 ? -1.758 -4.618 -23.279 1.00 98.00 70 ILE A O 1
ATOM 580 N N . LEU A 1 71 ? -1.078 -4.695 -21.147 1.00 98.00 71 LEU A N 1
ATOM 581 C CA . LEU A 1 71 ? -0.461 -3.364 -21.157 1.00 98.00 71 LEU A CA 1
ATOM 582 C C . LEU A 1 71 ? 0.662 -3.238 -22.198 1.00 98.00 71 LEU A C 1
ATOM 584 O O . LEU A 1 71 ? 0.772 -2.214 -22.862 1.00 98.00 71 LEU A O 1
ATOM 588 N N . SER A 1 72 ? 1.452 -4.295 -22.415 1.00 97.88 72 SER A N 1
ATOM 589 C CA . SER A 1 72 ? 2.522 -4.271 -23.427 1.00 97.88 72 SER A CA 1
ATOM 590 C C . SER A 1 72 ? 2.049 -4.290 -24.881 1.00 97.88 72 SER A C 1
ATOM 592 O O . SER A 1 72 ? 2.886 -4.185 -25.773 1.00 97.88 72 SER A O 1
ATOM 594 N N . TRP A 1 73 ? 0.749 -4.439 -25.143 1.00 98.06 73 TRP A N 1
ATOM 595 C CA . TRP A 1 73 ? 0.203 -4.251 -26.491 1.00 98.06 73 TRP A CA 1
ATOM 596 C C . TRP A 1 73 ? 0.072 -2.773 -26.875 1.00 98.06 73 TRP A C 1
ATOM 598 O O . TRP A 1 73 ? -0.091 -2.459 -28.051 1.00 98.06 73 TRP A O 1
ATOM 608 N N . LEU A 1 74 ? 0.141 -1.868 -25.898 1.00 98.38 74 LEU A N 1
ATOM 609 C CA . LEU A 1 74 ? 0.104 -0.428 -26.117 1.00 98.38 74 LEU A CA 1
ATOM 610 C C . LEU A 1 74 ? 1.530 0.136 -26.261 1.00 98.38 74 LEU A C 1
ATOM 612 O O . LEU A 1 74 ? 2.470 -0.419 -25.682 1.00 98.38 74 LEU A O 1
ATOM 616 N N . PRO A 1 75 ? 1.705 1.276 -26.959 1.00 97.69 75 PRO A N 1
ATOM 617 C CA . PRO A 1 75 ? 2.926 2.073 -26.860 1.00 97.69 75 PRO A CA 1
ATOM 618 C C . PRO A 1 75 ? 3.253 2.399 -25.399 1.00 97.69 75 PRO A C 1
ATOM 620 O O . PRO A 1 75 ? 2.342 2.562 -24.579 1.00 97.69 75 PRO A O 1
ATOM 623 N N . PHE A 1 76 ? 4.544 2.511 -25.074 1.00 97.25 76 PHE A N 1
ATOM 624 C CA . PHE A 1 76 ? 5.013 2.677 -23.696 1.00 97.25 76 PHE A CA 1
ATOM 625 C C . PHE A 1 76 ? 4.325 3.854 -22.991 1.00 97.25 76 PHE A C 1
ATOM 627 O O . PHE A 1 76 ? 3.802 3.696 -21.888 1.00 97.25 76 PHE A O 1
ATOM 634 N N . GLU A 1 77 ? 4.254 5.004 -23.658 1.00 97.88 77 GLU A N 1
ATOM 635 C CA . GLU A 1 77 ? 3.676 6.247 -23.150 1.00 97.88 77 GLU A CA 1
ATOM 636 C C . GLU A 1 77 ? 2.186 6.081 -22.847 1.00 97.88 77 GLU A C 1
ATOM 638 O O . GLU A 1 77 ? 1.731 6.423 -21.758 1.00 97.88 77 GLU A O 1
ATOM 643 N N . ALA A 1 78 ? 1.427 5.495 -23.777 1.00 98.19 78 ALA A N 1
ATOM 644 C CA . ALA A 1 78 ? -0.001 5.246 -23.595 1.00 98.19 78 ALA A CA 1
ATOM 645 C C . ALA A 1 78 ? -0.253 4.260 -22.447 1.00 98.19 78 ALA A C 1
ATOM 647 O O . ALA A 1 78 ? -1.113 4.491 -21.592 1.00 98.19 78 ALA A O 1
ATOM 648 N N . SER A 1 79 ? 0.537 3.184 -22.391 1.00 98.12 79 SER A N 1
ATOM 649 C CA . SER A 1 79 ? 0.454 2.202 -21.317 1.00 98.12 79 SER A CA 1
ATOM 650 C C . SER A 1 79 ? 0.768 2.819 -19.954 1.00 98.12 79 SER A C 1
ATOM 652 O O . SER A 1 79 ? 0.125 2.466 -18.963 1.00 98.12 79 SER A O 1
ATOM 654 N N . TYR A 1 80 ? 1.745 3.723 -19.890 1.00 98.25 80 TYR A N 1
ATOM 655 C CA . TYR A 1 80 ? 2.150 4.354 -18.644 1.00 98.25 80 TYR A CA 1
ATOM 656 C C . TYR A 1 80 ? 1.200 5.477 -18.209 1.00 98.25 80 TYR A C 1
ATOM 658 O O . TYR A 1 80 ? 0.908 5.608 -17.024 1.00 98.25 80 TYR A O 1
ATOM 666 N N . ILE A 1 81 ? 0.613 6.232 -19.141 1.00 98.38 81 ILE A N 1
ATOM 667 C CA . ILE A 1 81 ? -0.464 7.188 -18.831 1.00 98.38 81 ILE A CA 1
ATOM 668 C C . ILE A 1 81 ? -1.676 6.455 -18.241 1.00 98.38 81 ILE A C 1
ATOM 670 O O . ILE A 1 81 ? -2.240 6.902 -17.238 1.00 98.38 81 ILE A O 1
ATOM 674 N N . LEU A 1 82 ? -2.043 5.295 -18.798 1.00 98.31 82 LEU A N 1
ATOM 675 C CA .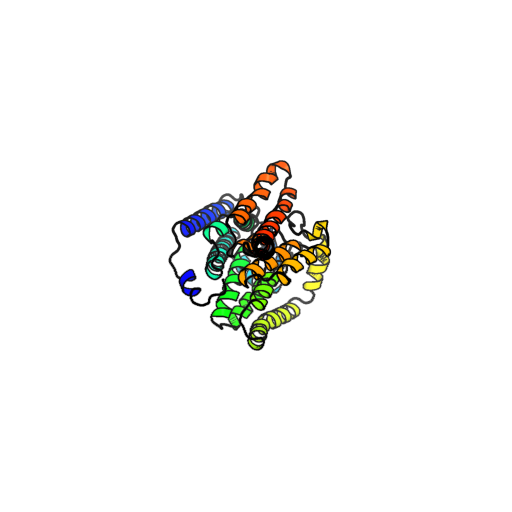 LEU A 1 82 ? -3.079 4.440 -18.214 1.00 98.31 82 LEU A CA 1
ATOM 676 C C . LEU A 1 82 ? -2.692 3.983 -16.798 1.00 98.31 82 LEU A C 1
ATOM 678 O O . LEU A 1 82 ? -3.517 4.033 -15.886 1.00 98.31 82 LEU A O 1
ATOM 682 N N . TRP A 1 83 ? -1.431 3.594 -16.592 1.00 98.38 83 TRP A N 1
ATOM 683 C CA . TRP A 1 83 ? -0.898 3.210 -15.282 1.00 98.38 83 TRP A CA 1
ATOM 684 C C . TRP A 1 83 ? -0.989 4.333 -14.235 1.00 98.38 83 TRP A C 1
ATOM 686 O O . TRP A 1 83 ? -1.425 4.097 -13.102 1.00 98.38 83 TRP A O 1
ATOM 696 N N . ILE A 1 84 ? -0.632 5.562 -14.622 1.00 98.44 84 ILE A N 1
ATOM 697 C CA . ILE A 1 84 ? -0.768 6.771 -13.800 1.00 98.44 84 ILE A CA 1
ATOM 698 C C . ILE A 1 84 ? -2.239 6.985 -13.432 1.00 98.44 84 ILE A C 1
ATOM 700 O O . ILE A 1 84 ? -2.561 7.138 -12.252 1.00 98.44 84 ILE A O 1
ATOM 704 N N . GLY A 1 85 ? -3.138 6.945 -14.421 1.00 98.50 85 GLY A N 1
ATOM 705 C CA . GLY A 1 85 ? -4.575 7.122 -14.208 1.00 98.50 85 GLY A CA 1
ATOM 706 C C . GLY A 1 85 ? -5.146 6.103 -13.221 1.00 98.50 85 GLY A C 1
ATOM 707 O O . GLY A 1 85 ? -5.809 6.483 -12.255 1.00 98.50 85 GLY A O 1
ATOM 708 N N . LEU A 1 86 ? -4.826 4.817 -13.403 1.00 98.44 86 LEU A N 1
ATOM 709 C CA . LEU A 1 86 ? -5.242 3.746 -12.490 1.00 98.44 86 LEU A CA 1
ATOM 710 C C . LEU A 1 86 ? -4.692 3.944 -11.072 1.00 98.44 86 LEU A C 1
ATOM 712 O O . LEU A 1 86 ? -5.409 3.705 -10.101 1.00 98.44 86 LEU A O 1
ATOM 716 N N . SER A 1 87 ? -3.450 4.412 -10.938 1.00 98.69 87 SER A N 1
ATOM 717 C CA . SER A 1 87 ? -2.830 4.672 -9.635 1.00 98.69 87 SER A CA 1
ATOM 718 C C . SER A 1 87 ? -3.490 5.842 -8.901 1.00 98.69 87 SER A C 1
ATOM 720 O O . SER A 1 87 ? -3.837 5.710 -7.727 1.00 98.69 87 SER A O 1
ATOM 722 N N . VAL A 1 88 ? -3.719 6.969 -9.586 1.00 98.69 88 VAL A N 1
ATOM 723 C CA . VAL A 1 88 ? -4.390 8.158 -9.023 1.00 98.69 88 VAL A CA 1
ATOM 724 C C . VAL A 1 88 ? -5.824 7.830 -8.613 1.00 98.69 88 VAL A C 1
ATOM 726 O O . VAL A 1 88 ? -6.227 8.117 -7.483 1.00 98.69 88 VAL A O 1
ATOM 729 N N . LEU A 1 89 ? -6.583 7.173 -9.496 1.00 98.62 89 LEU A N 1
ATOM 730 C CA . LEU A 1 89 ? -7.952 6.750 -9.200 1.00 98.62 89 LEU A CA 1
ATOM 731 C C . LEU A 1 89 ? -7.993 5.730 -8.061 1.00 98.62 89 LEU A C 1
ATOM 733 O O . LEU A 1 89 ? -8.865 5.828 -7.200 1.00 98.62 89 LEU A O 1
ATOM 737 N N . GLY A 1 90 ? -7.040 4.795 -8.020 1.00 98.75 90 GLY A N 1
ATOM 738 C CA . GLY A 1 90 ? -6.925 3.795 -6.963 1.00 98.75 90 GLY A CA 1
ATOM 739 C C . GLY A 1 90 ? -6.744 4.421 -5.581 1.00 98.75 90 GLY A C 1
ATOM 740 O O . GLY A 1 90 ? -7.489 4.092 -4.657 1.00 98.75 90 GLY A O 1
ATOM 741 N N . VAL A 1 91 ? -5.815 5.370 -5.441 1.00 98.75 91 VAL A N 1
ATOM 742 C CA . VAL A 1 91 ? -5.566 6.085 -4.176 1.00 98.75 91 VAL A CA 1
ATOM 743 C C . VAL A 1 91 ? -6.765 6.936 -3.769 1.00 98.75 91 VAL A C 1
ATOM 745 O O . VAL A 1 91 ? -7.209 6.855 -2.623 1.00 98.75 91 VAL A O 1
ATOM 748 N N . TRP A 1 92 ? -7.322 7.715 -4.700 1.00 98.69 92 TRP A N 1
ATOM 749 C CA . TRP A 1 92 ? -8.496 8.552 -4.443 1.00 98.69 92 TRP A CA 1
ATOM 750 C C . TRP A 1 92 ? -9.701 7.723 -3.972 1.00 98.69 92 TRP A C 1
ATOM 752 O O . TRP A 1 92 ? -10.303 8.025 -2.936 1.00 98.69 92 TRP A O 1
ATOM 762 N N . PHE A 1 93 ? -10.017 6.646 -4.695 1.00 98.62 93 PHE A N 1
ATOM 763 C CA . PHE A 1 93 ? -11.101 5.728 -4.360 1.00 98.62 93 PHE A CA 1
ATOM 764 C C . PHE A 1 93 ? -10.884 5.081 -2.990 1.00 98.62 93 PHE A C 1
ATOM 766 O O . PHE A 1 93 ? -11.769 5.125 -2.133 1.00 98.62 93 PHE A O 1
ATOM 773 N N . ALA A 1 94 ? -9.696 4.523 -2.750 1.00 98.50 94 ALA A N 1
ATOM 774 C CA . ALA A 1 94 ? -9.390 3.834 -1.506 1.00 98.50 94 ALA A CA 1
ATOM 775 C C . ALA A 1 94 ? -9.451 4.770 -0.294 1.00 98.50 94 ALA A C 1
ATOM 777 O O . ALA A 1 94 ? -10.061 4.424 0.719 1.00 98.50 94 ALA A O 1
ATOM 778 N N . ALA A 1 95 ? -8.910 5.986 -0.412 1.00 98.38 95 ALA A N 1
ATOM 779 C CA . ALA A 1 95 ? -8.990 6.979 0.651 1.00 98.38 95 ALA A CA 1
ATOM 780 C C . ALA A 1 95 ? -10.447 7.302 1.023 1.00 98.38 95 ALA A C 1
ATOM 782 O O . ALA A 1 95 ? -10.801 7.326 2.202 1.00 98.38 95 ALA A O 1
ATOM 783 N N . ARG A 1 96 ? -11.345 7.438 0.041 1.00 97.69 96 ARG A N 1
ATOM 784 C CA . ARG A 1 96 ? -12.781 7.643 0.303 1.00 97.69 96 ARG A CA 1
ATOM 785 C C . ARG A 1 96 ? -13.453 6.438 0.952 1.00 97.69 96 ARG A C 1
ATOM 787 O O . ARG A 1 96 ? -14.225 6.607 1.903 1.00 97.69 96 ARG A O 1
ATOM 794 N N . VAL A 1 97 ? -13.132 5.228 0.492 1.00 97.56 97 VAL A N 1
ATOM 795 C CA . VAL A 1 97 ? -13.616 3.976 1.093 1.00 97.56 97 VAL A CA 1
ATOM 796 C C . VAL A 1 97 ? -13.263 3.935 2.582 1.00 97.56 97 VAL A C 1
ATOM 798 O O . VAL A 1 97 ? -14.146 3.731 3.423 1.00 97.56 97 VAL A O 1
ATOM 801 N N . PHE A 1 98 ? -12.004 4.214 2.927 1.00 97.50 98 PHE A N 1
ATOM 802 C CA . PHE A 1 98 ? -11.504 4.143 4.301 1.00 97.50 98 PHE A CA 1
ATOM 803 C C . PHE A 1 98 ? -11.773 5.392 5.150 1.00 97.50 98 PHE A C 1
ATOM 805 O O . PHE A 1 98 ? -11.561 5.346 6.366 1.00 97.50 98 PHE A O 1
ATOM 812 N N . ASN A 1 99 ? -12.321 6.459 4.554 1.00 96.75 99 ASN A N 1
ATOM 813 C CA . ASN A 1 99 ? -12.498 7.775 5.175 1.00 96.75 99 ASN A CA 1
ATOM 814 C C . ASN A 1 99 ? -11.160 8.456 5.540 1.00 96.75 99 ASN A C 1
ATOM 816 O O . ASN A 1 99 ? -11.073 9.140 6.559 1.00 96.75 99 ASN A O 1
ATOM 820 N N . GLY A 1 100 ? -10.116 8.220 4.744 1.00 97.12 100 GLY A N 1
ATOM 821 C CA . GLY A 1 100 ? -8.857 8.961 4.775 1.00 97.12 100 GLY A CA 1
ATOM 822 C C . GLY A 1 100 ? -8.940 10.289 4.017 1.00 97.12 100 GLY A C 1
ATOM 823 O O . GLY A 1 100 ? -9.932 10.588 3.348 1.00 97.12 100 GLY A O 1
ATOM 824 N N . ASN A 1 101 ? -7.884 11.097 4.118 1.00 97.50 101 ASN A N 1
ATOM 825 C CA . ASN A 1 101 ? -7.778 12.355 3.384 1.00 97.50 101 ASN A CA 1
ATOM 826 C C . ASN A 1 101 ? -7.165 12.100 1.998 1.00 97.50 101 ASN A C 1
ATOM 828 O O . ASN A 1 101 ? -5.947 12.053 1.837 1.00 97.50 101 ASN A O 1
ATOM 832 N N . SER A 1 102 ? -8.030 11.927 1.001 1.00 97.94 102 SER A N 1
ATOM 833 C CA . SER A 1 102 ? -7.667 11.644 -0.394 1.00 97.94 102 SER A CA 1
ATOM 834 C C . SER A 1 102 ? -6.746 12.702 -1.005 1.00 97.94 102 SER A C 1
ATOM 836 O O . SER A 1 102 ? -5.787 12.339 -1.679 1.00 97.94 102 SER A O 1
ATOM 838 N N . ALA A 1 103 ? -6.984 13.992 -0.745 1.00 98.25 103 ALA A N 1
ATOM 839 C CA . ALA A 1 103 ? -6.135 15.065 -1.261 1.00 98.25 103 ALA A CA 1
ATOM 840 C C . ALA A 1 103 ? -4.709 14.983 -0.692 1.00 98.25 103 ALA A C 1
ATOM 842 O O . ALA A 1 103 ? -3.744 15.046 -1.447 1.00 98.25 103 ALA A O 1
ATOM 843 N N . LEU A 1 104 ? -4.567 14.772 0.621 1.00 98.00 104 LEU A N 1
ATOM 844 C CA . LEU A 1 104 ? -3.251 14.616 1.249 1.00 98.00 104 LEU A CA 1
ATOM 845 C C . LEU A 1 104 ? -2.534 13.339 0.794 1.00 98.00 104 LEU A C 1
ATOM 847 O O . LEU A 1 104 ? -1.333 13.380 0.539 1.00 98.00 104 LEU A O 1
ATOM 851 N N . ALA A 1 105 ? -3.252 12.221 0.651 1.00 98.25 105 ALA A N 1
ATOM 852 C CA . ALA A 1 105 ? -2.673 10.980 0.140 1.00 98.25 105 ALA A CA 1
ATOM 853 C C . ALA A 1 105 ? -2.127 11.161 -1.287 1.00 98.25 105 ALA A C 1
ATOM 855 O O . ALA A 1 105 ? -1.006 10.740 -1.569 1.00 98.25 105 ALA A O 1
ATOM 856 N N . LEU A 1 106 ? -2.881 11.841 -2.158 1.00 98.56 106 LEU A N 1
ATOM 857 C CA . LEU A 1 106 ? -2.471 12.149 -3.529 1.00 98.56 106 LEU A CA 1
ATOM 858 C C . LEU A 1 106 ? -1.289 13.119 -3.596 1.00 98.56 106 LEU A C 1
ATOM 860 O O . LEU A 1 106 ? -0.401 12.926 -4.418 1.00 98.56 106 LEU A O 1
ATOM 864 N N . LEU A 1 107 ? -1.267 14.149 -2.749 1.00 98.12 107 LEU A N 1
ATOM 865 C CA . LEU A 1 107 ? -0.191 15.141 -2.757 1.00 98.12 107 LEU A CA 1
ATOM 866 C C . LEU A 1 107 ? 1.101 14.630 -2.110 1.00 98.12 107 LEU A C 1
ATOM 868 O O . LEU A 1 107 ? 2.151 15.214 -2.357 1.00 98.12 107 LEU A O 1
ATOM 872 N N . SER A 1 108 ? 1.041 13.558 -1.314 1.00 98.19 108 SER A N 1
ATOM 873 C CA . SER A 1 108 ? 2.186 13.015 -0.576 1.00 98.19 108 SER A CA 1
ATOM 874 C C . SER A 1 108 ? 3.410 12.715 -1.451 1.00 98.19 108 SER A C 1
ATOM 876 O O . SER A 1 108 ? 3.304 12.300 -2.606 1.00 98.19 108 SER A O 1
ATOM 878 N N . TYR A 1 109 ? 4.600 12.831 -0.855 1.00 97.56 109 TYR A N 1
ATOM 879 C CA . TYR A 1 109 ? 5.862 12.441 -1.493 1.00 97.56 109 TYR A CA 1
ATOM 880 C C . TYR A 1 109 ? 5.857 10.984 -1.993 1.00 97.56 109 TYR A C 1
ATOM 882 O O . TYR A 1 109 ? 6.441 10.658 -3.029 1.00 97.56 109 TYR A O 1
ATOM 890 N N . GLN A 1 110 ? 5.164 10.105 -1.271 1.00 98.00 110 GLN A N 1
ATOM 891 C CA . GLN A 1 110 ? 5.013 8.689 -1.580 1.00 98.00 110 GLN A CA 1
ATOM 892 C C . GLN A 1 110 ? 4.246 8.500 -2.890 1.00 98.00 110 GLN A C 1
ATOM 894 O O . GLN A 1 110 ? 4.671 7.697 -3.715 1.00 98.00 110 GLN A O 1
ATOM 899 N N . MET A 1 111 ? 3.178 9.272 -3.124 1.00 98.25 111 MET A N 1
ATOM 900 C CA . MET A 1 111 ? 2.449 9.233 -4.394 1.00 98.25 111 MET A CA 1
ATOM 901 C C . MET A 1 111 ? 3.326 9.695 -5.558 1.00 98.25 111 MET A C 1
ATOM 903 O O . MET A 1 111 ? 3.411 9.002 -6.571 1.00 98.25 111 MET A O 1
ATOM 907 N N . SER A 1 112 ? 4.039 10.812 -5.398 1.00 97.25 112 SER A N 1
ATOM 908 C CA . SER A 1 112 ? 4.988 11.285 -6.413 1.00 97.25 112 SER A CA 1
ATOM 909 C C . SER A 1 112 ? 6.053 10.232 -6.721 1.00 97.25 112 SER A C 1
ATOM 911 O O . SER A 1 112 ? 6.328 9.963 -7.885 1.00 97.25 112 SER A O 1
ATOM 913 N N . SER A 1 113 ? 6.593 9.565 -5.697 1.00 96.75 113 SER A N 1
ATOM 914 C CA . SER A 1 113 ? 7.553 8.467 -5.872 1.00 96.75 113 SER A CA 1
ATOM 915 C C . SER A 1 113 ? 6.937 7.281 -6.622 1.00 96.75 113 SER A C 1
ATOM 917 O O . SER A 1 113 ? 7.552 6.751 -7.544 1.00 96.75 113 SER A O 1
ATOM 919 N N . VAL A 1 114 ? 5.707 6.880 -6.279 1.00 97.94 114 VAL A N 1
ATOM 920 C CA . VAL A 1 114 ? 4.980 5.803 -6.974 1.00 97.94 114 VAL A CA 1
ATOM 921 C C . VAL A 1 114 ? 4.844 6.107 -8.468 1.00 97.94 114 VAL A C 1
ATOM 923 O O . VAL A 1 114 ? 5.099 5.227 -9.288 1.00 97.94 114 VAL A O 1
ATOM 926 N N . LEU A 1 115 ? 4.494 7.344 -8.825 1.00 98.12 115 LEU A N 1
ATOM 927 C CA . LEU A 1 115 ? 4.290 7.769 -10.213 1.00 98.12 115 LEU A CA 1
ATOM 928 C C . LEU A 1 115 ? 5.590 8.083 -10.965 1.00 98.12 115 LEU A C 1
ATOM 930 O O . LEU A 1 115 ? 5.610 8.012 -12.189 1.00 98.12 115 LEU A O 1
ATOM 934 N N . PHE A 1 116 ? 6.673 8.412 -10.266 1.00 97.19 116 PHE A N 1
ATOM 935 C CA . PHE A 1 116 ? 7.983 8.641 -10.876 1.00 97.19 116 PHE A CA 1
ATOM 936 C C . PHE A 1 116 ? 8.678 7.318 -11.242 1.00 97.19 116 PHE A C 1
ATOM 938 O O . PHE A 1 116 ? 9.169 7.151 -12.359 1.00 97.19 116 PHE A O 1
ATOM 945 N N . TRP A 1 117 ? 8.661 6.344 -10.324 1.00 97.12 117 TRP A N 1
ATOM 946 C CA . TRP A 1 117 ? 9.285 5.030 -10.527 1.00 97.12 117 TRP A CA 1
ATOM 947 C C . TRP A 1 117 ? 8.390 4.037 -11.277 1.00 97.12 117 TRP A C 1
ATOM 949 O O . TRP A 1 117 ? 8.891 3.078 -11.864 1.00 97.12 117 TRP A O 1
ATOM 959 N N . GLY A 1 118 ? 7.074 4.264 -11.285 1.00 97.56 118 GLY A N 1
ATOM 960 C CA . GLY A 1 118 ? 6.102 3.377 -11.920 1.00 97.56 118 GLY A CA 1
ATOM 961 C C . GLY A 1 118 ? 5.681 2.203 -11.043 1.00 97.56 118 GLY A C 1
ATOM 962 O O . GLY A 1 118 ? 5.418 1.115 -11.548 1.00 97.56 118 GLY A O 1
ATOM 963 N N . GLN A 1 119 ? 5.606 2.407 -9.726 1.00 97.31 119 GLN A N 1
ATOM 964 C CA . GLN A 1 119 ? 5.245 1.351 -8.780 1.00 97.31 119 GLN A CA 1
ATOM 965 C C . GLN A 1 119 ? 3.764 0.971 -8.887 1.00 97.31 119 GLN A C 1
ATOM 967 O O . GLN A 1 119 ? 2.897 1.807 -9.133 1.00 97.31 119 GLN A O 1
ATOM 972 N N . ILE A 1 120 ? 3.449 -0.295 -8.601 1.00 97.88 120 ILE A N 1
ATOM 973 C CA . ILE A 1 120 ? 2.063 -0.802 -8.553 1.00 97.88 120 ILE A CA 1
ATOM 974 C C . ILE A 1 120 ? 1.271 -0.339 -7.320 1.00 97.88 120 ILE A C 1
ATOM 976 O O . ILE A 1 120 ? 0.063 -0.548 -7.235 1.00 97.88 120 ILE A O 1
ATOM 980 N N . THR A 1 121 ? 1.921 0.308 -6.355 1.00 98.25 121 THR A N 1
ATOM 981 C CA . THR A 1 121 ? 1.352 0.638 -5.041 1.00 98.25 121 THR A CA 1
ATOM 982 C C . THR A 1 121 ? 0.060 1.459 -5.114 1.00 98.25 121 THR A C 1
ATOM 984 O O . THR A 1 121 ? -0.862 1.193 -4.344 1.00 98.25 121 THR A O 1
ATOM 987 N N . GLY A 1 122 ? -0.071 2.402 -6.056 1.00 98.50 122 GLY A N 1
ATOM 988 C CA . GLY A 1 122 ? -1.315 3.168 -6.229 1.00 98.50 122 GLY A CA 1
ATOM 989 C C . GLY A 1 122 ? -2.500 2.294 -6.665 1.00 98.50 122 GLY A C 1
ATOM 990 O O . GLY A 1 122 ? -3.604 2.415 -6.132 1.00 98.50 122 GLY A O 1
ATOM 991 N N . ILE A 1 123 ? -2.253 1.335 -7.561 1.00 98.62 123 ILE A N 1
ATOM 992 C CA . ILE A 1 123 ? -3.245 0.333 -7.979 1.00 98.62 123 ILE A CA 1
ATOM 993 C C . ILE A 1 123 ? -3.571 -0.610 -6.813 1.00 98.62 123 ILE A C 1
ATOM 995 O O . ILE A 1 123 ? -4.745 -0.892 -6.564 1.00 98.62 123 ILE A O 1
ATOM 999 N N . LEU A 1 124 ? -2.561 -1.046 -6.046 1.00 98.38 124 LEU A N 1
ATOM 1000 C CA . LEU A 1 124 ? -2.769 -1.856 -4.839 1.00 98.38 124 LEU A CA 1
ATOM 1001 C C . LEU A 1 124 ? -3.668 -1.141 -3.827 1.00 98.38 124 LEU A C 1
ATOM 1003 O O . LEU A 1 124 ? -4.561 -1.775 -3.272 1.00 98.38 124 LEU A O 1
ATOM 1007 N N . CYS A 1 125 ? -3.496 0.168 -3.627 1.00 98.69 125 CYS A N 1
ATOM 1008 C CA . CYS A 1 125 ? -4.394 0.961 -2.788 1.00 98.69 125 CYS A CA 1
ATOM 1009 C C . CYS A 1 125 ? -5.846 0.848 -3.270 1.00 98.69 125 CYS A C 1
ATOM 1011 O O . CYS A 1 125 ? -6.731 0.527 -2.475 1.00 98.69 125 CYS A O 1
ATOM 1013 N N . GLY A 1 126 ? -6.084 1.022 -4.575 1.00 98.75 126 GLY A N 1
ATOM 1014 C CA . GLY A 1 126 ? -7.405 0.840 -5.184 1.00 98.75 126 GLY A CA 1
ATOM 1015 C C . GLY A 1 126 ? -7.993 -0.551 -4.939 1.00 98.75 126 GLY A C 1
ATOM 1016 O O . GLY A 1 126 ? -9.160 -0.669 -4.565 1.00 98.75 126 GLY A O 1
ATOM 1017 N N . LEU A 1 127 ? -7.177 -1.601 -5.064 1.00 98.75 127 LEU A N 1
ATOM 1018 C CA . LEU A 1 127 ? -7.578 -2.983 -4.784 1.00 98.75 127 LEU A CA 1
ATOM 1019 C C . LEU A 1 127 ? -7.902 -3.211 -3.298 1.00 98.75 127 LEU A C 1
ATOM 1021 O O . LEU A 1 127 ? -8.874 -3.900 -2.998 1.00 98.75 127 LEU A O 1
ATOM 1025 N N . LEU A 1 128 ? -7.171 -2.593 -2.363 1.00 98.75 128 LEU A N 1
ATOM 1026 C CA . LEU A 1 128 ? -7.514 -2.614 -0.933 1.00 98.75 128 LEU A CA 1
ATOM 1027 C C . LEU A 1 128 ? -8.867 -1.936 -0.672 1.00 98.75 128 LEU A C 1
ATOM 1029 O O . LEU A 1 128 ? -9.698 -2.471 0.067 1.00 98.75 128 LEU A O 1
ATOM 1033 N N . GLY A 1 129 ? -9.114 -0.790 -1.313 1.00 98.44 129 GLY A N 1
ATOM 1034 C CA . GLY A 1 129 ? -10.414 -0.119 -1.280 1.00 98.44 129 GLY A CA 1
ATOM 1035 C C . GLY A 1 129 ? -11.530 -1.007 -1.837 1.00 98.44 129 GLY A C 1
ATOM 1036 O O . GLY A 1 129 ? -12.580 -1.153 -1.211 1.00 98.44 129 GLY A O 1
ATOM 1037 N N . LEU A 1 130 ? -11.286 -1.671 -2.970 1.00 98.69 130 LEU A N 1
ATOM 1038 C CA . LEU A 1 130 ? -12.264 -2.538 -3.631 1.00 98.69 130 LEU A CA 1
ATOM 1039 C C . LEU A 1 130 ? -12.573 -3.770 -2.783 1.00 98.69 130 LEU A C 1
ATOM 1041 O O . LEU A 1 130 ? -13.735 -4.157 -2.659 1.00 98.69 130 LEU A O 1
ATOM 1045 N N . PHE A 1 131 ? -11.548 -4.358 -2.167 1.00 98.62 131 PHE A N 1
ATOM 1046 C CA . PHE A 1 131 ? -11.680 -5.454 -1.216 1.00 98.62 131 PHE A CA 1
ATOM 1047 C C . PHE A 1 131 ? -12.598 -5.066 -0.055 1.00 98.62 131 PHE A C 1
ATOM 1049 O O . PHE A 1 131 ? -13.580 -5.760 0.223 1.00 98.62 131 PHE A O 1
ATOM 1056 N N . TRP A 1 132 ? -12.319 -3.928 0.586 1.00 98.12 132 TRP A N 1
ATOM 1057 C CA . TRP A 1 132 ? -13.093 -3.457 1.729 1.00 98.12 132 TRP A CA 1
ATOM 1058 C C . TRP A 1 132 ? -14.537 -3.121 1.353 1.00 98.12 132 TRP A C 1
ATOM 1060 O O . TRP A 1 132 ? -15.475 -3.593 2.001 1.00 98.12 132 TRP A O 1
ATOM 1070 N N . TRP A 1 133 ? -14.729 -2.374 0.263 1.00 98.06 133 TRP A N 1
ATOM 1071 C CA . TRP A 1 133 ? -16.052 -2.057 -0.268 1.00 98.06 133 TRP A CA 1
ATOM 1072 C C . TRP A 1 133 ? -16.849 -3.330 -0.588 1.00 98.06 133 TRP A C 1
ATOM 1074 O O . TRP A 1 133 ? -18.006 -3.454 -0.185 1.00 98.06 133 TRP A O 1
ATOM 1084 N N . SER A 1 134 ? -16.220 -4.318 -1.226 1.00 98.25 134 SER A N 1
ATOM 1085 C CA . SER A 1 134 ? -16.870 -5.578 -1.606 1.00 98.25 134 SER A CA 1
ATOM 1086 C C . SER A 1 134 ? -17.302 -6.413 -0.404 1.00 98.25 134 SER A C 1
ATOM 1088 O O . SER A 1 134 ? -18.378 -7.011 -0.441 1.00 98.25 134 SER A O 1
ATOM 1090 N N . ILE A 1 135 ? -16.504 -6.444 0.670 1.00 97.69 135 ILE A N 1
ATOM 1091 C CA . ILE A 1 135 ? -16.877 -7.115 1.924 1.00 97.69 135 ILE A CA 1
ATOM 1092 C C . ILE A 1 135 ? -18.135 -6.482 2.517 1.00 97.69 135 ILE A C 1
ATOM 1094 O O . ILE A 1 135 ? -19.072 -7.199 2.868 1.00 97.69 135 ILE A O 1
ATOM 1098 N N . HIS A 1 136 ? -18.181 -5.150 2.589 1.00 96.06 136 HIS A N 1
ATOM 1099 C CA . HIS A 1 136 ? -19.334 -4.428 3.129 1.00 96.06 136 HIS A CA 1
ATOM 1100 C C . HIS A 1 136 ? -20.613 -4.657 2.313 1.00 96.06 136 HIS A C 1
ATOM 1102 O O . HIS A 1 136 ? -21.691 -4.772 2.889 1.00 96.06 136 HIS A O 1
ATOM 1108 N N . HIS A 1 137 ? -20.485 -4.830 0.997 1.00 97.00 137 HIS A N 1
ATOM 1109 C CA . HIS A 1 137 ? -21.598 -5.126 0.090 1.00 97.00 137 HIS A CA 1
ATOM 1110 C C . HIS A 1 137 ? -21.880 -6.620 -0.089 1.00 97.00 137 HIS A C 1
ATOM 1112 O O . HIS A 1 137 ? -22.678 -7.000 -0.949 1.00 97.00 137 HIS A O 1
ATOM 1118 N N . ARG A 1 138 ? -21.204 -7.488 0.675 1.00 97.00 138 ARG A N 1
ATOM 1119 C CA . ARG A 1 138 ? -21.311 -8.952 0.563 1.00 97.00 138 ARG A CA 1
ATOM 1120 C C . ARG A 1 138 ? -21.050 -9.484 -0.856 1.00 97.00 138 ARG A C 1
ATOM 1122 O O . ARG A 1 138 ? -21.535 -10.549 -1.244 1.00 97.00 138 ARG A O 1
ATOM 1129 N N . ARG A 1 139 ? -20.250 -8.767 -1.652 1.00 98.12 139 ARG A N 1
ATOM 1130 C CA . ARG A 1 139 ? -19.808 -9.162 -2.999 1.00 98.12 139 ARG A CA 1
ATOM 1131 C C . ARG A 1 139 ? -18.543 -10.015 -2.891 1.00 98.12 139 ARG A C 1
ATOM 1133 O O . ARG A 1 139 ? -17.453 -9.605 -3.278 1.00 98.12 139 ARG A O 1
ATOM 1140 N N . TRP A 1 140 ? -18.690 -11.219 -2.343 1.00 98.06 140 TRP A N 1
ATOM 1141 C CA . TRP A 1 140 ? -17.564 -12.084 -1.958 1.00 98.06 140 TRP A CA 1
ATOM 1142 C C . TRP A 1 140 ? -16.601 -12.418 -3.094 1.00 98.06 140 TRP A C 1
ATOM 1144 O O . TRP A 1 140 ? -15.399 -12.491 -2.868 1.00 98.06 140 TRP A O 1
ATOM 1154 N N . TRP A 1 141 ? -17.117 -12.594 -4.312 1.00 98.25 141 TRP A N 1
ATOM 1155 C CA . TRP A 1 141 ? -16.282 -12.899 -5.471 1.00 98.25 141 TRP A CA 1
ATOM 1156 C C . TRP A 1 141 ? -15.361 -11.724 -5.828 1.00 98.25 141 TRP A C 1
ATOM 1158 O O . TRP A 1 141 ? -14.180 -11.906 -6.096 1.00 98.25 141 TRP A O 1
ATOM 1168 N N . MET A 1 142 ? -15.877 -10.501 -5.743 1.00 98.62 142 MET A N 1
ATOM 1169 C CA . MET A 1 142 ? -15.118 -9.289 -6.029 1.00 98.62 142 MET A CA 1
ATOM 1170 C C . MET A 1 142 ? -14.105 -8.997 -4.921 1.00 98.62 142 MET A C 1
ATOM 1172 O O . MET A 1 142 ? -12.967 -8.643 -5.217 1.00 98.62 142 MET A O 1
ATOM 1176 N N . ALA A 1 143 ? -14.466 -9.262 -3.659 1.00 98.62 143 ALA A N 1
ATOM 1177 C CA . ALA A 1 143 ? -13.508 -9.264 -2.555 1.00 98.62 143 ALA A CA 1
ATOM 1178 C C . ALA A 1 143 ? -12.390 -10.297 -2.788 1.00 98.62 143 ALA A C 1
ATOM 1180 O O . ALA A 1 143 ? -11.220 -9.984 -2.605 1.00 98.62 143 ALA A O 1
ATOM 1181 N N . GLY A 1 144 ? -12.722 -11.507 -3.245 1.00 98.56 144 GLY A N 1
ATOM 1182 C CA . GLY A 1 144 ? -11.735 -12.540 -3.560 1.00 98.56 144 GLY A CA 1
ATOM 1183 C C . GLY A 1 144 ? -10.778 -12.143 -4.692 1.00 98.56 144 GLY A C 1
ATOM 1184 O O . GLY A 1 144 ? -9.570 -12.314 -4.549 1.00 98.56 144 GLY A O 1
ATOM 1185 N N . ILE A 1 145 ? -11.286 -11.544 -5.776 1.00 98.62 145 ILE A N 1
ATOM 1186 C CA . ILE A 1 145 ? -10.453 -11.020 -6.876 1.00 98.62 145 ILE A CA 1
ATOM 1187 C C . ILE A 1 145 ? -9.549 -9.887 -6.381 1.00 98.62 145 ILE A C 1
ATOM 1189 O O . ILE A 1 145 ? -8.345 -9.906 -6.630 1.00 98.62 145 ILE A O 1
ATOM 1193 N N . ALA A 1 146 ? -10.103 -8.922 -5.645 1.00 98.50 146 ALA A N 1
ATOM 1194 C CA . ALA A 1 146 ? -9.332 -7.811 -5.096 1.00 98.50 146 ALA A CA 1
ATOM 1195 C C . ALA A 1 146 ? -8.236 -8.299 -4.133 1.00 98.50 146 ALA A C 1
ATOM 1197 O O . ALA A 1 146 ? -7.100 -7.842 -4.217 1.00 98.50 146 ALA A O 1
ATOM 1198 N N . CYS A 1 147 ? -8.552 -9.282 -3.280 1.00 98.56 147 CYS A N 1
ATOM 1199 C CA . CYS A 1 147 ? -7.598 -9.971 -2.411 1.00 98.56 147 CYS A CA 1
ATOM 1200 C C . CYS A 1 147 ? -6.472 -10.625 -3.219 1.00 98.56 147 CYS A C 1
ATOM 1202 O O . CYS A 1 147 ? -5.304 -10.438 -2.895 1.00 98.56 147 CYS A O 1
ATOM 1204 N N . PHE A 1 148 ? -6.813 -11.379 -4.267 1.00 98.50 148 PHE A N 1
ATOM 1205 C CA . PHE A 1 148 ? -5.847 -12.080 -5.110 1.00 98.50 148 PHE A CA 1
ATOM 1206 C C . PHE A 1 148 ? -4.880 -11.120 -5.811 1.00 98.50 148 PHE A C 1
ATOM 1208 O O . PHE A 1 148 ? -3.665 -11.296 -5.750 1.00 98.50 148 PHE A O 1
ATOM 1215 N N . LEU A 1 149 ? -5.411 -10.064 -6.429 1.00 98.31 149 LEU A N 1
ATOM 1216 C CA . LEU A 1 149 ? -4.596 -9.073 -7.128 1.00 98.31 149 LEU A CA 1
ATOM 1217 C C . LEU A 1 149 ? -3.747 -8.249 -6.153 1.00 98.31 149 LEU A C 1
ATOM 1219 O O . LEU A 1 149 ? -2.563 -8.040 -6.409 1.00 98.31 149 LEU A O 1
ATOM 1223 N N . ALA A 1 150 ? -4.308 -7.831 -5.012 1.00 98.25 150 ALA A N 1
ATOM 1224 C CA . ALA A 1 150 ? -3.553 -7.098 -3.999 1.00 98.25 150 ALA A CA 1
ATOM 1225 C C . ALA A 1 150 ? -2.418 -7.951 -3.413 1.00 98.25 150 ALA A C 1
ATOM 1227 O O . ALA A 1 150 ? -1.319 -7.451 -3.180 1.00 98.25 150 ALA A O 1
ATOM 1228 N N . ALA A 1 151 ? -2.643 -9.256 -3.233 1.00 97.56 151 ALA A N 1
ATOM 1229 C CA . ALA A 1 151 ? -1.650 -10.162 -2.669 1.00 97.56 151 ALA A CA 1
ATOM 1230 C C . ALA A 1 151 ? -0.371 -10.306 -3.517 1.00 97.56 151 ALA A C 1
ATOM 1232 O O . ALA A 1 151 ? 0.627 -10.833 -3.027 1.00 97.56 151 ALA A O 1
ATOM 1233 N N . ALA A 1 152 ? -0.363 -9.808 -4.760 1.00 96.38 152 ALA A N 1
ATOM 1234 C CA . ALA A 1 152 ? 0.792 -9.870 -5.654 1.00 96.38 152 ALA A CA 1
ATOM 1235 C C . ALA A 1 152 ? 2.045 -9.166 -5.115 1.00 96.38 152 ALA A C 1
ATOM 1237 O O . ALA A 1 152 ? 3.147 -9.491 -5.556 1.00 96.38 152 ALA A O 1
ATOM 1238 N N . LYS A 1 153 ? 1.882 -8.227 -4.173 1.00 96.62 153 LYS A N 1
ATOM 1239 C CA . LYS A 1 153 ? 2.972 -7.610 -3.405 1.00 96.62 153 LYS A CA 1
ATOM 1240 C C . LYS A 1 153 ? 2.817 -7.997 -1.925 1.00 96.62 153 LYS A C 1
ATOM 1242 O O . LYS A 1 153 ? 2.035 -7.360 -1.214 1.00 96.62 153 LYS A O 1
ATOM 1247 N N . PRO A 1 154 ? 3.499 -9.053 -1.439 1.00 94.69 154 PRO A N 1
ATOM 1248 C CA . PRO A 1 154 ? 3.264 -9.603 -0.102 1.00 94.69 154 PRO A CA 1
ATOM 1249 C C . PRO A 1 154 ? 3.427 -8.592 1.040 1.00 94.69 154 PRO A C 1
ATOM 1251 O O . PRO A 1 154 ? 2.580 -8.518 1.928 1.00 94.69 154 PRO A O 1
ATOM 1254 N N . GLN A 1 155 ? 4.476 -7.773 0.982 1.00 94.94 155 GLN A N 1
ATOM 1255 C CA . GLN A 1 155 ? 4.850 -6.823 2.030 1.00 94.94 155 GLN A CA 1
ATOM 1256 C C . GLN A 1 155 ? 3.871 -5.658 2.226 1.00 94.94 155 GLN A C 1
ATOM 1258 O O . GLN A 1 155 ? 3.884 -5.020 3.273 1.00 94.94 155 GLN A O 1
ATOM 1263 N N . SER A 1 156 ? 3.017 -5.370 1.246 1.00 95.62 156 SER A N 1
ATOM 1264 C CA . SER A 1 156 ? 1.997 -4.331 1.368 1.00 95.62 156 SER A CA 1
ATOM 1265 C C . SER A 1 156 ? 0.616 -4.937 1.161 1.00 95.62 156 SER A C 1
ATOM 1267 O O . SER A 1 156 ? -0.110 -5.163 2.127 1.00 95.62 156 SER A O 1
ATOM 1269 N N . GLY A 1 157 ? 0.256 -5.298 -0.066 1.00 97.25 157 GLY A N 1
ATOM 1270 C CA . GLY A 1 157 ? -1.088 -5.772 -0.376 1.00 97.25 157 GLY A CA 1
ATOM 1271 C C . GLY A 1 157 ? -1.548 -6.969 0.469 1.00 97.25 157 GLY A C 1
ATOM 1272 O O . GLY A 1 157 ? -2.617 -6.885 1.071 1.00 97.25 157 GLY A O 1
ATOM 1273 N N . THR A 1 158 ? -0.746 -8.036 0.613 1.00 97.06 158 THR A N 1
ATOM 1274 C CA . THR A 1 158 ? -1.154 -9.209 1.426 1.00 97.06 158 THR A CA 1
ATOM 1275 C C . THR A 1 158 ? -1.357 -8.843 2.897 1.00 97.06 158 THR A C 1
ATOM 1277 O O . THR A 1 158 ? -2.386 -9.193 3.478 1.00 97.06 158 THR A O 1
ATOM 1280 N N . ILE A 1 159 ? -0.413 -8.112 3.498 1.00 97.25 159 ILE A N 1
ATOM 1281 C CA . ILE A 1 159 ? -0.487 -7.712 4.913 1.00 97.25 159 ILE A CA 1
ATOM 1282 C C . ILE A 1 159 ? -1.725 -6.854 5.178 1.00 97.25 159 ILE A C 1
ATOM 1284 O O . ILE A 1 159 ? -2.477 -7.125 6.117 1.00 97.25 159 ILE A O 1
ATOM 1288 N N . PHE A 1 160 ? -1.987 -5.853 4.337 1.00 98.25 160 PHE A N 1
ATOM 1289 C CA . PHE A 1 160 ? -3.142 -4.976 4.521 1.00 98.25 160 PHE A CA 1
ATOM 1290 C C . PHE A 1 160 ? -4.469 -5.703 4.279 1.00 98.25 160 PHE A C 1
ATOM 1292 O O . PHE A 1 160 ? -5.404 -5.513 5.057 1.00 98.25 160 PHE A O 1
ATOM 1299 N N . VAL A 1 161 ? -4.559 -6.591 3.281 1.00 98.31 161 VAL A N 1
ATOM 1300 C CA . VAL A 1 161 ? -5.742 -7.451 3.095 1.00 98.31 161 VAL A CA 1
ATOM 1301 C C . VAL A 1 161 ? -5.972 -8.340 4.315 1.00 98.31 161 VAL A C 1
ATOM 1303 O O . VAL A 1 161 ? -7.102 -8.431 4.799 1.00 98.31 161 VAL A O 1
ATOM 1306 N N . PHE A 1 162 ? -4.919 -8.966 4.845 1.00 98.25 162 PHE A N 1
ATOM 1307 C CA . PHE A 1 162 ? -5.008 -9.810 6.035 1.00 98.25 162 PHE A CA 1
ATOM 1308 C C . PHE A 1 162 ? -5.518 -9.025 7.248 1.00 98.25 162 PHE A C 1
ATOM 1310 O O . PHE A 1 162 ? -6.466 -9.462 7.903 1.00 98.25 162 PHE A O 1
ATOM 1317 N N . LEU A 1 163 ? -4.954 -7.843 7.519 1.00 98.12 163 LEU A N 1
ATOM 1318 C CA . LEU A 1 163 ? -5.407 -6.985 8.615 1.00 98.12 163 LEU A CA 1
ATOM 1319 C C . LEU A 1 163 ? -6.857 -6.530 8.415 1.00 98.12 163 LEU A C 1
ATOM 1321 O O . LEU A 1 163 ? -7.647 -6.577 9.357 1.00 98.12 163 LEU A O 1
ATOM 1325 N N . LEU A 1 164 ? -7.248 -6.144 7.199 1.00 98.31 164 LEU A N 1
ATOM 1326 C CA . LEU A 1 164 ? -8.635 -5.785 6.899 1.00 98.31 164 LEU A CA 1
ATOM 1327 C C . LEU A 1 164 ? -9.576 -6.975 7.130 1.00 98.31 164 LEU A C 1
ATOM 1329 O O . LEU A 1 164 ? -10.614 -6.823 7.771 1.00 98.31 164 LEU A O 1
ATOM 1333 N N . LEU A 1 165 ? -9.208 -8.181 6.692 1.00 98.00 165 LEU A N 1
ATOM 1334 C CA . LEU A 1 165 ? -10.006 -9.387 6.910 1.00 98.00 165 LEU A CA 1
ATOM 1335 C C . LEU A 1 165 ? -10.109 -9.737 8.401 1.00 98.00 165 LEU A C 1
ATOM 1337 O O . LEU A 1 165 ? -11.200 -10.057 8.885 1.00 98.00 165 LEU A O 1
ATOM 1341 N N . LEU A 1 166 ? -9.007 -9.632 9.146 1.00 97.62 166 LEU A N 1
ATOM 1342 C CA . LEU A 1 166 ? -8.957 -9.855 10.592 1.00 97.62 166 LEU A CA 1
ATOM 1343 C C . LEU A 1 166 ? -9.901 -8.895 11.325 1.00 97.62 166 LEU A C 1
ATOM 1345 O O . LEU A 1 166 ? -10.708 -9.333 12.145 1.00 97.62 166 LEU A O 1
ATOM 1349 N N . PHE A 1 167 ? -9.859 -7.613 10.961 1.00 97.31 167 PHE A N 1
ATOM 1350 C CA . PHE A 1 167 ? -10.676 -6.554 11.545 1.00 97.31 167 PHE A CA 1
ATOM 1351 C C . PHE A 1 167 ? -12.043 -6.378 10.866 1.00 97.31 167 PHE A C 1
ATOM 1353 O O . PHE A 1 167 ? -12.793 -5.470 11.218 1.00 97.31 167 PHE A O 1
ATOM 1360 N N . SER A 1 168 ? -12.443 -7.234 9.934 1.00 96.94 168 SER A N 1
ATOM 1361 C CA . SER A 1 168 ? -13.809 -7.213 9.398 1.00 96.94 168 SER A CA 1
ATOM 1362 C C . SER A 1 168 ? -14.807 -7.809 10.405 1.00 96.94 168 SER A C 1
ATOM 1364 O O . SER A 1 168 ? -14.441 -8.642 11.234 1.00 96.94 168 SER A O 1
ATOM 1366 N N . ASN A 1 169 ? -16.075 -7.382 10.354 1.00 95.94 169 ASN A N 1
ATOM 1367 C CA . ASN A 1 169 ? -17.176 -8.004 11.120 1.00 95.94 169 ASN A CA 1
ATOM 1368 C C . ASN A 1 169 ? -17.753 -9.248 10.410 1.00 95.94 169 ASN A C 1
ATOM 1370 O O . ASN A 1 169 ? -18.819 -9.740 10.765 1.00 95.94 169 ASN A O 1
ATOM 1374 N N . THR A 1 170 ? -17.068 -9.724 9.376 1.00 97.00 170 THR A N 1
ATOM 1375 C CA . THR A 1 170 ? -17.465 -10.845 8.530 1.00 97.00 170 THR A CA 1
ATOM 1376 C C . THR A 1 170 ? -17.377 -12.159 9.305 1.00 97.00 170 THR A C 1
ATOM 1378 O O . THR A 1 170 ? -16.420 -12.378 10.056 1.00 97.00 170 THR A O 1
ATOM 1381 N N . SER A 1 171 ? -18.346 -13.053 9.113 1.00 98.00 171 SER A N 1
ATOM 1382 C CA . SER A 1 171 ? -18.327 -14.374 9.752 1.00 98.00 171 SER A CA 1
ATOM 1383 C C . SER A 1 171 ? -17.158 -15.222 9.238 1.00 98.00 171 SER A C 1
ATOM 1385 O O . SER A 1 171 ? -16.688 -15.042 8.114 1.00 98.00 171 SER A O 1
ATOM 1387 N N . PHE A 1 172 ? -16.690 -16.194 10.028 1.00 98.12 172 PHE A N 1
ATOM 1388 C CA . PHE A 1 172 ? -15.596 -17.081 9.605 1.00 98.12 172 PHE A CA 1
ATOM 1389 C C . PHE A 1 172 ? -15.905 -17.799 8.279 1.00 98.12 172 PHE A C 1
ATOM 1391 O O . PHE A 1 172 ? -15.057 -17.851 7.391 1.00 98.12 172 PHE A O 1
ATOM 1398 N N . ARG A 1 173 ? -17.149 -18.261 8.090 1.00 98.31 173 ARG A N 1
ATOM 1399 C CA . ARG A 1 173 ? -17.606 -18.904 6.846 1.00 98.31 173 ARG A CA 1
ATOM 1400 C C . ARG A 1 173 ? -17.467 -17.988 5.627 1.00 98.31 173 ARG A C 1
ATOM 1402 O O . ARG A 1 173 ? -17.026 -18.427 4.569 1.00 98.31 173 ARG A O 1
ATOM 1409 N N . GLU A 1 174 ? -17.830 -16.717 5.764 1.00 98.38 174 GLU A N 1
ATOM 1410 C CA . GLU A 1 174 ? -17.689 -15.728 4.692 1.00 98.38 174 GLU A CA 1
ATOM 1411 C C . GLU A 1 174 ? -16.217 -15.375 4.436 1.00 98.38 174 GLU A C 1
ATOM 1413 O O . GLU A 1 174 ? -15.830 -15.233 3.277 1.00 98.38 174 GLU A O 1
ATOM 1418 N N . LYS A 1 175 ? -15.372 -15.317 5.479 1.00 98.38 175 LYS A N 1
ATOM 1419 C CA . LYS A 1 175 ? -13.915 -15.153 5.320 1.00 98.38 175 LYS A CA 1
ATOM 1420 C C . LYS A 1 175 ? -13.324 -16.285 4.476 1.00 98.38 175 LYS A C 1
ATOM 1422 O O . LYS A 1 175 ? -12.608 -16.007 3.520 1.00 98.38 175 LYS A O 1
ATOM 1427 N N . ILE A 1 176 ? -13.687 -17.540 4.758 1.00 98.25 176 ILE A N 1
ATOM 1428 C CA . ILE A 1 176 ? -13.276 -18.691 3.937 1.00 98.25 176 ILE A CA 1
ATOM 1429 C C . ILE A 1 176 ? -13.780 -18.547 2.497 1.00 98.25 176 ILE A C 1
ATOM 1431 O O . ILE A 1 176 ? -13.007 -18.746 1.566 1.00 98.25 176 ILE A O 1
ATOM 1435 N N . ARG A 1 177 ? -15.036 -18.125 2.291 1.00 98.12 177 ARG A N 1
ATOM 1436 C CA . ARG A 1 177 ? -15.598 -17.907 0.946 1.00 98.12 177 ARG A CA 1
ATOM 1437 C C . ARG A 1 177 ? -14.806 -16.881 0.129 1.00 98.12 177 ARG A C 1
ATOM 1439 O O . ARG A 1 177 ? -14.601 -17.097 -1.061 1.00 98.12 177 ARG A O 1
ATOM 1446 N N . ILE A 1 178 ? -14.364 -15.788 0.753 1.00 98.44 178 ILE A N 1
ATOM 1447 C CA . ILE A 1 178 ? -13.518 -14.770 0.109 1.00 98.44 178 ILE A CA 1
ATOM 1448 C C . ILE A 1 178 ? -12.173 -15.375 -0.317 1.00 98.44 178 ILE A C 1
ATOM 1450 O O . ILE A 1 178 ? -11.690 -15.069 -1.404 1.00 98.44 178 ILE A O 1
ATOM 1454 N N . LEU A 1 179 ? -11.596 -16.257 0.507 1.00 98.50 179 LEU A N 1
ATOM 1455 C CA . LEU A 1 179 ? -10.287 -16.874 0.272 1.00 98.50 179 LEU A CA 1
ATOM 1456 C C . LEU A 1 179 ? -10.282 -17.974 -0.804 1.00 98.50 179 LEU A C 1
ATOM 1458 O O . LEU A 1 179 ? -9.207 -18.358 -1.258 1.00 98.50 179 LEU A O 1
ATOM 1462 N N . ILE A 1 180 ? -11.445 -18.445 -1.266 1.00 98.50 180 ILE A N 1
ATOM 1463 C CA . ILE A 1 180 ? -11.519 -19.453 -2.340 1.00 98.50 180 ILE A CA 1
ATOM 1464 C C . ILE A 1 180 ? -10.866 -18.932 -3.625 1.00 98.50 180 ILE A C 1
ATOM 1466 O O . ILE A 1 180 ? -10.033 -19.614 -4.209 1.00 98.50 180 ILE A O 1
ATOM 1470 N N . ILE A 1 181 ? -11.204 -17.716 -4.061 1.00 98.31 181 ILE A N 1
ATOM 1471 C CA . ILE A 1 181 ? -10.671 -17.144 -5.309 1.00 98.31 181 ILE A CA 1
ATOM 1472 C C . ILE A 1 181 ? -9.150 -16.955 -5.280 1.00 98.31 181 ILE A C 1
ATOM 1474 O O . ILE A 1 181 ? -8.509 -17.437 -6.211 1.00 98.31 181 ILE A O 1
ATOM 1478 N N . PRO A 1 182 ? -8.534 -16.308 -4.270 1.00 98.19 182 PRO A N 1
ATOM 1479 C CA . PRO A 1 182 ? -7.081 -16.184 -4.233 1.00 98.19 182 PRO A CA 1
ATOM 1480 C C . PRO A 1 182 ? -6.387 -17.542 -4.128 1.00 98.19 182 PRO A C 1
ATOM 1482 O O . PRO A 1 182 ? -5.339 -17.716 -4.737 1.00 98.19 182 PRO A O 1
ATOM 1485 N N . MET A 1 183 ? -6.975 -18.522 -3.431 1.00 98.38 183 MET A N 1
ATOM 1486 C CA . MET A 1 183 ? -6.428 -19.880 -3.363 1.00 98.38 183 MET A CA 1
ATOM 1487 C C . MET A 1 183 ? -6.453 -20.574 -4.729 1.00 98.38 183 MET A C 1
ATOM 1489 O O . MET A 1 183 ? -5.428 -21.086 -5.171 1.00 98.38 183 MET A O 1
ATOM 1493 N N . VAL A 1 184 ? -7.592 -20.544 -5.426 1.00 98.44 184 VAL A N 1
ATOM 1494 C CA . VAL A 1 184 ? -7.721 -21.103 -6.780 1.00 98.44 184 VAL A CA 1
ATOM 1495 C C . VAL A 1 184 ? -6.792 -20.376 -7.748 1.00 98.44 184 VAL A C 1
ATOM 1497 O O . VAL A 1 184 ? -6.052 -21.026 -8.476 1.00 98.44 184 VAL A O 1
ATOM 1500 N N . GLY A 1 185 ? -6.768 -19.043 -7.727 1.00 98.00 185 GLY A N 1
ATOM 1501 C CA . GLY A 1 185 ? -5.889 -18.240 -8.576 1.00 98.00 185 GLY A CA 1
ATOM 1502 C C . GLY A 1 185 ? -4.407 -18.524 -8.325 1.00 98.00 185 GLY A C 1
ATOM 1503 O O . GLY A 1 185 ? -3.631 -18.631 -9.273 1.00 98.00 185 GLY A O 1
ATOM 1504 N N . PHE A 1 186 ? -4.012 -18.717 -7.065 1.00 97.81 186 PHE A N 1
ATOM 1505 C CA . PHE A 1 186 ? -2.652 -19.103 -6.702 1.00 97.81 186 PHE A CA 1
ATOM 1506 C C . PHE A 1 186 ? -2.302 -20.503 -7.221 1.00 97.81 186 PHE A C 1
ATOM 1508 O O . PHE A 1 186 ? -1.262 -20.662 -7.859 1.00 97.81 186 PHE A O 1
ATOM 1515 N N . ILE A 1 187 ? -3.178 -21.497 -7.034 1.00 98.31 187 ILE A N 1
ATOM 1516 C CA . ILE A 1 187 ? -2.983 -22.856 -7.570 1.00 98.31 187 ILE A CA 1
ATOM 1517 C C . ILE A 1 187 ? -2.860 -22.813 -9.096 1.00 98.31 187 ILE A C 1
ATOM 1519 O O . ILE A 1 187 ? -1.912 -23.361 -9.649 1.00 98.31 187 ILE A O 1
ATOM 1523 N N . VAL A 1 188 ? -3.762 -22.101 -9.776 1.00 98.25 188 VAL A N 1
ATOM 1524 C CA . VAL A 1 188 ? -3.701 -21.892 -11.229 1.00 98.25 188 VAL A CA 1
ATOM 1525 C C . VAL A 1 188 ? -2.369 -21.248 -11.622 1.00 98.25 188 VAL A C 1
ATOM 1527 O O . VAL A 1 188 ? -1.729 -21.710 -12.561 1.00 98.25 188 VAL A O 1
ATOM 1530 N N . SER A 1 189 ? -1.882 -20.252 -10.877 1.00 97.56 189 SER A N 1
ATOM 1531 C CA . SER A 1 189 ? -0.573 -19.649 -11.162 1.00 97.56 189 SER A CA 1
ATOM 1532 C C . SER A 1 189 ? 0.589 -20.643 -11.041 1.00 97.56 189 SER A C 1
ATOM 1534 O O . SER A 1 189 ? 1.527 -20.563 -11.824 1.00 97.56 189 SER A O 1
ATOM 1536 N N . LEU A 1 190 ? 0.526 -21.599 -10.109 1.00 97.56 190 LEU A N 1
ATOM 1537 C CA . LEU A 1 190 ? 1.539 -22.651 -9.969 1.00 97.56 190 LEU A CA 1
ATOM 1538 C C . LEU A 1 190 ? 1.482 -23.682 -11.100 1.00 97.56 190 LEU A C 1
ATOM 1540 O O . LEU A 1 190 ? 2.519 -24.227 -11.465 1.00 97.56 190 LEU A O 1
ATOM 1544 N N . LEU A 1 191 ? 0.295 -23.933 -11.656 1.00 98.19 191 LEU A N 1
ATOM 1545 C CA . LEU A 1 191 ? 0.121 -24.819 -12.807 1.00 98.19 191 LEU A CA 1
ATOM 1546 C C . LEU A 1 191 ? 0.651 -24.186 -14.100 1.00 98.19 191 LEU A C 1
ATOM 1548 O O . LEU A 1 191 ? 1.318 -24.862 -14.876 1.00 98.19 191 LEU A O 1
ATOM 1552 N N . PHE A 1 192 ? 0.375 -22.898 -14.327 1.00 97.50 192 PHE A N 1
ATOM 1553 C CA . PHE A 1 192 ? 0.830 -22.188 -15.529 1.00 97.50 192 PHE A CA 1
ATOM 1554 C C . PHE A 1 192 ? 2.298 -21.751 -15.463 1.00 97.50 192 PHE A C 1
ATOM 1556 O O . PHE A 1 192 ? 2.950 -21.665 -16.500 1.00 97.50 192 PHE A O 1
ATOM 1563 N N . TYR A 1 193 ? 2.822 -21.485 -14.264 1.00 96.69 193 TYR A N 1
ATOM 1564 C CA . TYR A 1 193 ? 4.190 -21.006 -14.055 1.00 96.69 193 TYR A CA 1
ATOM 1565 C C . TYR A 1 193 ? 4.926 -21.873 -13.019 1.00 96.69 193 TYR A C 1
ATOM 1567 O O . TYR A 1 193 ? 5.276 -21.397 -11.938 1.00 96.69 193 TYR A O 1
ATOM 1575 N N . PRO A 1 194 ? 5.148 -23.169 -13.281 1.00 97.25 194 PRO A N 1
ATOM 1576 C CA . PRO A 1 194 ? 5.751 -24.059 -12.295 1.00 97.25 194 PRO A CA 1
ATOM 1577 C C . PRO A 1 194 ? 7.111 -23.525 -11.820 1.00 97.25 194 PRO A C 1
ATOM 1579 O O . PRO A 1 194 ? 7.976 -23.181 -12.618 1.00 97.25 194 PRO A O 1
ATOM 1582 N N . GLY A 1 195 ? 7.297 -23.445 -10.499 1.00 96.75 195 GLY A N 1
ATOM 1583 C CA . GLY A 1 195 ? 8.559 -23.012 -9.890 1.00 96.75 195 GLY A CA 1
ATOM 1584 C C . GLY A 1 195 ? 8.749 -21.500 -9.717 1.00 96.75 195 GLY A C 1
ATOM 1585 O O . GLY A 1 195 ? 9.754 -21.111 -9.122 1.00 96.75 195 GLY A O 1
ATOM 1586 N N . TRP A 1 196 ? 7.794 -20.646 -10.119 1.00 96.81 196 TRP A N 1
ATOM 1587 C CA . TRP A 1 196 ? 7.959 -19.181 -10.039 1.00 96.81 196 TRP A CA 1
ATOM 1588 C C . TRP A 1 196 ? 8.296 -18.664 -8.626 1.00 96.81 196 TRP A C 1
ATOM 1590 O O . TRP A 1 196 ? 9.048 -17.704 -8.466 1.00 96.81 196 TRP A O 1
ATOM 1600 N N . ILE A 1 197 ? 7.799 -19.331 -7.577 1.00 96.56 197 ILE A N 1
ATOM 1601 C CA . ILE A 1 197 ? 8.141 -19.007 -6.181 1.00 96.56 197 ILE A CA 1
ATOM 1602 C C . ILE A 1 197 ? 9.635 -19.223 -5.922 1.00 96.56 197 ILE A C 1
ATOM 1604 O O . ILE A 1 197 ? 10.290 -18.356 -5.344 1.00 96.56 197 ILE A O 1
ATOM 1608 N N . LEU A 1 198 ? 10.182 -20.364 -6.352 1.00 97.44 198 LEU A N 1
ATOM 1609 C CA . LEU A 1 198 ? 11.603 -20.677 -6.190 1.00 97.44 198 LEU A CA 1
ATOM 1610 C C . LEU A 1 198 ? 12.469 -19.698 -6.985 1.00 97.4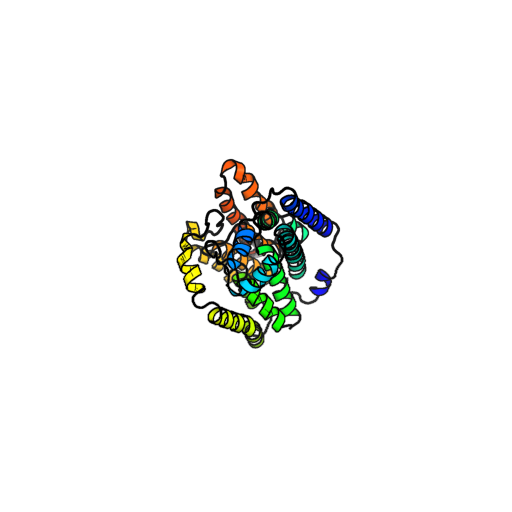4 198 LEU A C 1
ATOM 1612 O O . LEU A 1 198 ? 13.524 -19.294 -6.506 1.00 97.44 198 LEU A O 1
ATOM 1616 N N . GLU A 1 199 ? 11.995 -19.268 -8.152 1.00 95.50 199 GLU A N 1
ATOM 1617 C CA . GLU A 1 199 ? 12.664 -18.273 -8.990 1.00 95.50 199 GLU A CA 1
ATOM 1618 C C . GLU A 1 199 ? 12.711 -16.882 -8.335 1.00 95.50 199 GLU A C 1
ATOM 1620 O O . GLU A 1 199 ? 13.720 -16.183 -8.387 1.00 95.50 199 GLU A O 1
ATOM 1625 N N . ILE A 1 200 ? 11.636 -16.451 -7.671 1.00 94.19 200 ILE A N 1
ATOM 1626 C CA . ILE A 1 200 ? 11.666 -15.214 -6.875 1.00 94.19 200 ILE A CA 1
ATOM 1627 C C . ILE A 1 200 ? 12.620 -15.363 -5.687 1.00 94.19 200 ILE A C 1
ATOM 1629 O O . ILE A 1 200 ? 13.419 -14.464 -5.421 1.00 94.19 200 ILE A O 1
ATOM 1633 N N . LEU A 1 201 ? 12.569 -16.497 -4.983 1.00 94.00 201 LEU A N 1
ATOM 1634 C CA . LEU A 1 201 ? 13.425 -16.744 -3.823 1.00 94.00 201 LEU A CA 1
ATOM 1635 C C . LEU A 1 201 ? 14.911 -16.817 -4.193 1.00 94.00 201 LEU A C 1
ATOM 1637 O O . LEU A 1 201 ? 15.738 -16.322 -3.426 1.00 94.00 201 LEU A O 1
ATOM 1641 N N . SER A 1 202 ? 15.263 -17.380 -5.352 1.00 94.75 202 SER A N 1
ATOM 1642 C CA . SER A 1 202 ? 16.653 -17.455 -5.820 1.00 94.75 202 SER A CA 1
ATOM 1643 C C . SER A 1 202 ? 17.238 -16.071 -6.120 1.00 94.75 202 SER A C 1
ATOM 1645 O O . SER A 1 202 ? 18.432 -15.851 -5.928 1.00 94.75 202 SER A O 1
ATOM 1647 N N . ARG A 1 203 ? 16.390 -15.102 -6.486 1.00 92.44 203 ARG A N 1
ATOM 1648 C CA . ARG A 1 203 ? 16.772 -13.708 -6.760 1.00 92.44 203 ARG A CA 1
ATOM 1649 C C . ARG A 1 203 ? 16.729 -12.783 -5.550 1.00 92.44 203 ARG A C 1
ATOM 1651 O O . ARG A 1 203 ? 17.024 -11.600 -5.692 1.00 92.44 203 ARG A O 1
ATOM 1658 N N . ARG A 1 204 ? 16.402 -13.271 -4.350 1.00 86.88 204 ARG A N 1
ATOM 1659 C CA . ARG A 1 204 ? 16.255 -12.419 -3.151 1.00 86.88 204 ARG A CA 1
ATOM 1660 C C . ARG A 1 204 ? 17.472 -11.530 -2.853 1.00 86.88 204 ARG A C 1
ATOM 1662 O O . ARG A 1 204 ? 17.310 -10.465 -2.274 1.00 86.88 204 ARG A O 1
ATOM 1669 N N . GLY A 1 205 ? 18.677 -11.961 -3.243 1.00 84.88 205 GLY A N 1
ATOM 1670 C CA . GLY A 1 205 ? 19.914 -11.188 -3.067 1.00 84.88 205 GLY A CA 1
ATOM 1671 C C . GLY A 1 205 ? 20.054 -9.992 -4.016 1.00 84.88 205 GLY A C 1
ATOM 1672 O O . GLY A 1 205 ? 20.853 -9.107 -3.744 1.00 84.88 205 GLY A O 1
ATOM 1673 N N . ALA A 1 206 ? 19.270 -9.947 -5.096 1.00 82.88 206 ALA A N 1
ATOM 1674 C CA . ALA A 1 206 ? 19.247 -8.854 -6.067 1.00 82.88 206 ALA A CA 1
ATOM 1675 C C . ALA A 1 206 ? 18.198 -7.776 -5.738 1.00 82.88 206 ALA A C 1
ATOM 1677 O O . ALA A 1 206 ? 18.061 -6.804 -6.477 1.00 82.88 206 ALA A O 1
ATOM 1678 N N . VAL A 1 207 ? 17.438 -7.939 -4.648 1.00 83.50 207 VAL A N 1
ATOM 1679 C CA . VAL A 1 207 ? 16.421 -6.967 -4.239 1.00 83.50 207 VAL A CA 1
ATOM 1680 C C . VAL A 1 207 ? 17.100 -5.668 -3.816 1.00 83.50 207 VAL A C 1
ATOM 1682 O O . VAL A 1 207 ? 17.954 -5.657 -2.931 1.00 83.50 207 VAL A O 1
ATOM 1685 N N . TYR A 1 208 ? 16.678 -4.553 -4.409 1.00 83.38 208 TYR A N 1
ATOM 1686 C CA . TYR A 1 208 ? 17.154 -3.230 -4.023 1.00 83.38 208 TYR A CA 1
ATOM 1687 C C . TYR A 1 208 ? 16.628 -2.841 -2.630 1.00 83.38 208 TYR A C 1
ATOM 1689 O O . TYR A 1 208 ? 15.441 -2.548 -2.446 1.00 83.38 208 TYR A O 1
ATOM 1697 N N . THR A 1 209 ? 17.518 -2.833 -1.634 1.00 89.19 209 THR A N 1
ATOM 1698 C CA . THR A 1 209 ? 17.177 -2.583 -0.224 1.00 89.19 209 THR A CA 1
ATOM 1699 C C . THR A 1 209 ? 17.376 -1.145 0.241 1.00 89.19 209 THR A C 1
ATOM 1701 O O . THR A 1 209 ? 16.965 -0.835 1.356 1.00 89.19 209 THR A O 1
ATOM 1704 N N . ALA A 1 210 ? 17.953 -0.248 -0.567 1.00 86.88 210 ALA A N 1
ATOM 1705 C CA . ALA A 1 210 ? 18.275 1.105 -0.092 1.00 86.88 210 ALA A CA 1
ATOM 1706 C C . ALA A 1 210 ? 17.023 1.906 0.313 1.00 86.88 210 ALA A C 1
ATOM 1708 O O . ALA A 1 210 ? 17.061 2.692 1.253 1.00 86.88 210 ALA A O 1
ATOM 1709 N N . GLY A 1 211 ? 15.889 1.639 -0.344 1.00 90.00 211 GLY A N 1
ATOM 1710 C CA . GLY A 1 211 ? 14.589 2.219 0.001 1.00 90.00 211 GLY A CA 1
ATOM 1711 C C . GLY A 1 211 ? 13.831 1.514 1.132 1.00 90.00 211 GLY A C 1
ATOM 1712 O O . GLY A 1 211 ? 12.655 1.818 1.334 1.00 90.00 211 GLY A O 1
ATOM 1713 N N . ASN A 1 212 ? 14.438 0.545 1.829 1.00 96.06 212 ASN A N 1
ATOM 1714 C CA . ASN A 1 212 ? 13.796 -0.180 2.927 1.00 96.06 212 ASN A CA 1
ATOM 1715 C C . ASN A 1 212 ? 13.672 0.715 4.167 1.00 96.06 212 ASN A C 1
ATOM 1717 O O . ASN A 1 212 ? 14.674 1.183 4.705 1.00 96.06 212 ASN A O 1
ATOM 1721 N N . ILE A 1 213 ? 12.451 0.906 4.660 1.00 97.25 213 ILE A N 1
ATOM 1722 C CA . ILE A 1 213 ? 12.171 1.716 5.856 1.00 97.25 213 ILE A CA 1
ATOM 1723 C C . ILE A 1 213 ? 11.898 0.872 7.103 1.00 97.25 213 ILE A C 1
ATOM 1725 O O . ILE A 1 213 ? 11.648 1.415 8.175 1.00 97.25 213 ILE A O 1
ATOM 1729 N N . SER A 1 214 ? 11.876 -0.453 6.975 1.00 97.75 214 SER A N 1
ATOM 1730 C CA . SER A 1 214 ? 11.575 -1.326 8.103 1.00 97.75 214 SER A CA 1
ATOM 1731 C C . SER A 1 214 ? 12.657 -1.239 9.179 1.00 97.75 214 SER A C 1
ATOM 1733 O O . SER A 1 214 ? 13.846 -1.149 8.865 1.00 97.75 214 SER A O 1
ATOM 1735 N N . LEU A 1 215 ? 12.263 -1.347 10.452 1.00 98.00 215 LEU A N 1
ATOM 1736 C CA . LEU A 1 215 ? 13.216 -1.464 11.554 1.00 98.00 215 LEU A CA 1
ATOM 1737 C C . LEU A 1 215 ? 13.910 -2.833 11.582 1.00 98.00 215 LEU A C 1
ATOM 1739 O O . LEU A 1 215 ? 14.968 -2.971 12.197 1.00 98.00 215 LEU A O 1
ATOM 1743 N N . TRP A 1 216 ? 13.372 -3.829 10.867 1.00 97.25 216 TRP A N 1
ATOM 1744 C CA . TRP A 1 216 ? 13.979 -5.156 10.734 1.00 97.25 216 TRP A CA 1
ATOM 1745 C C . TRP A 1 216 ? 15.433 -5.098 10.260 1.00 97.25 216 TRP A C 1
ATOM 1747 O O . TRP A 1 216 ? 16.252 -5.901 10.692 1.00 97.25 216 TRP A O 1
ATOM 1757 N N . GLN A 1 217 ? 15.791 -4.143 9.402 1.00 95.25 217 GLN A N 1
ATOM 1758 C CA . GLN A 1 217 ? 17.166 -4.031 8.908 1.00 95.25 217 GLN A CA 1
ATOM 1759 C C . GLN A 1 217 ? 18.189 -3.700 10.012 1.00 95.25 217 GLN A C 1
ATOM 1761 O O . GLN A 1 217 ? 19.369 -3.984 9.837 1.00 95.25 217 GLN A O 1
ATOM 1766 N N . TRP A 1 218 ? 17.750 -3.123 11.139 1.00 96.94 218 TRP A N 1
ATOM 1767 C CA . TRP A 1 218 ? 18.621 -2.762 12.264 1.00 96.94 218 TRP A CA 1
ATOM 1768 C C . TRP A 1 218 ? 18.475 -3.703 13.459 1.00 96.94 218 TRP A C 1
ATOM 1770 O O . TRP A 1 218 ? 19.472 -4.033 14.094 1.00 96.94 218 TRP A O 1
ATOM 1780 N N . ILE A 1 219 ? 17.250 -4.138 13.778 1.00 98.00 219 ILE A N 1
ATOM 1781 C CA . ILE A 1 219 ? 16.970 -4.957 14.975 1.00 98.00 219 ILE A CA 1
ATOM 1782 C C . ILE A 1 219 ? 16.422 -6.353 14.651 1.00 98.00 219 ILE A C 1
ATOM 1784 O O . ILE A 1 219 ? 16.086 -7.117 15.555 1.00 98.00 219 ILE A O 1
ATOM 1788 N N . GLY A 1 220 ? 16.336 -6.716 13.370 1.00 97.06 220 GLY A N 1
ATOM 1789 C CA . GLY A 1 220 ? 15.919 -8.041 12.923 1.00 97.06 220 GLY A CA 1
ATOM 1790 C C . GLY A 1 220 ? 14.513 -8.433 13.401 1.00 97.06 220 GLY A C 1
ATOM 1791 O O . GLY A 1 220 ? 13.631 -7.573 13.517 1.00 97.06 220 GLY A O 1
ATOM 1792 N N . PRO A 1 221 ? 14.299 -9.723 13.728 1.00 97.50 221 PRO A N 1
ATOM 1793 C CA . PRO A 1 221 ? 13.019 -10.236 14.219 1.00 97.50 221 PRO A CA 1
ATOM 1794 C C . PRO A 1 221 ? 12.472 -9.538 15.469 1.00 97.50 221 PRO A C 1
ATOM 1796 O O . PRO A 1 221 ? 11.262 -9.548 15.693 1.00 97.50 221 PRO A O 1
ATOM 1799 N N . TRP A 1 222 ? 13.322 -8.877 16.264 1.00 98.12 222 TRP A N 1
ATOM 1800 C CA . TRP A 1 222 ? 12.880 -8.135 17.446 1.00 98.12 222 TRP A CA 1
ATOM 1801 C C . TRP A 1 222 ? 11.945 -6.969 17.106 1.00 98.12 222 TRP A C 1
ATOM 1803 O O . TRP A 1 222 ? 11.133 -6.587 17.947 1.00 98.12 222 TRP A O 1
ATOM 1813 N N . ALA A 1 223 ? 11.971 -6.455 15.869 1.00 98.19 223 ALA A N 1
ATOM 1814 C CA . ALA A 1 223 ? 11.013 -5.448 15.413 1.00 98.19 223 ALA A CA 1
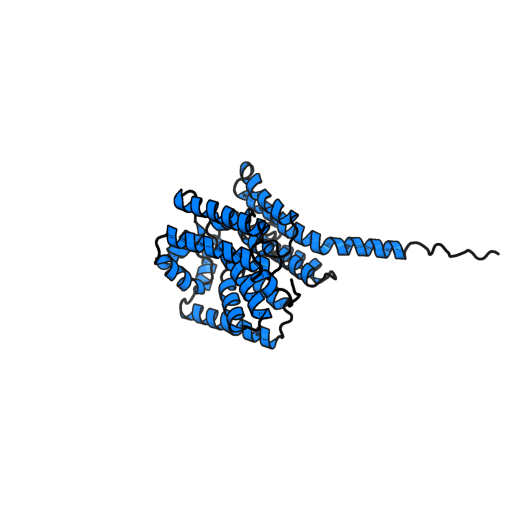ATOM 1815 C C . ALA A 1 223 ? 9.551 -5.918 15.537 1.00 98.19 223 ALA A C 1
ATOM 1817 O O . ALA A 1 223 ? 8.658 -5.096 15.740 1.00 98.19 223 ALA A O 1
ATOM 1818 N N . MET A 1 224 ? 9.289 -7.232 15.496 1.00 97.50 224 MET A N 1
ATOM 1819 C CA . MET A 1 224 ? 7.942 -7.791 15.678 1.00 97.50 224 MET A CA 1
ATOM 1820 C C . MET A 1 224 ? 7.346 -7.481 17.060 1.00 97.50 224 MET A C 1
ATOM 1822 O O . MET A 1 224 ? 6.119 -7.432 17.196 1.00 97.50 224 MET A O 1
ATOM 1826 N N . LEU A 1 225 ? 8.176 -7.188 18.071 1.00 97.75 225 LEU A N 1
ATOM 1827 C CA . LEU A 1 225 ? 7.716 -6.771 19.401 1.00 97.75 225 LEU A CA 1
ATOM 1828 C C . LEU A 1 225 ? 6.937 -5.445 19.374 1.00 97.75 225 LEU A C 1
ATOM 1830 O O . LEU A 1 225 ? 6.130 -5.203 20.269 1.00 97.75 225 LEU A O 1
ATOM 1834 N N . LEU A 1 226 ? 7.089 -4.622 18.326 1.00 97.31 226 LEU A N 1
ATOM 1835 C CA . LEU A 1 226 ? 6.301 -3.396 18.132 1.00 97.31 226 LEU A CA 1
ATOM 1836 C C . LEU A 1 226 ? 4.801 -3.661 17.950 1.00 97.31 226 LEU A C 1
ATOM 1838 O O . LEU A 1 226 ? 3.990 -2.755 18.136 1.00 97.31 226 LEU A O 1
ATOM 1842 N N . SER A 1 227 ? 4.411 -4.895 17.618 1.00 97.50 227 SER A N 1
ATOM 1843 C CA . SER A 1 227 ? 3.001 -5.289 17.558 1.00 97.50 227 SER A CA 1
ATOM 1844 C C . SER A 1 227 ? 2.373 -5.479 18.947 1.00 97.50 227 SER A C 1
ATOM 1846 O O . SER A 1 227 ? 1.166 -5.282 19.095 1.00 97.50 227 SER A O 1
ATOM 1848 N N . LEU A 1 228 ? 3.168 -5.795 19.982 1.00 97.56 228 LEU A N 1
ATOM 1849 C CA . LEU A 1 228 ? 2.657 -6.109 21.323 1.00 97.56 228 LEU A CA 1
ATOM 1850 C C . LEU A 1 228 ? 1.871 -4.950 21.955 1.00 97.56 228 LEU A C 1
ATOM 1852 O O . LEU A 1 228 ? 0.753 -5.199 22.415 1.00 97.56 228 LEU A O 1
ATOM 1856 N N . PRO A 1 229 ? 2.352 -3.687 21.942 1.00 96.31 229 PRO A N 1
ATOM 1857 C CA . PRO A 1 229 ? 1.571 -2.568 22.463 1.00 96.31 229 PRO A CA 1
ATOM 1858 C C . PRO A 1 229 ? 0.195 -2.442 21.797 1.00 96.31 229 PRO A C 1
ATOM 1860 O O . PRO A 1 229 ? -0.806 -2.244 22.481 1.00 96.31 229 PRO A O 1
ATOM 1863 N N . ALA A 1 230 ? 0.114 -2.629 20.476 1.00 96.12 230 ALA A N 1
ATOM 1864 C CA . ALA A 1 230 ? -1.151 -2.547 19.750 1.00 96.12 230 ALA A CA 1
ATOM 1865 C C . ALA A 1 230 ? -2.130 -3.682 20.120 1.00 96.12 230 ALA A C 1
ATOM 1867 O O . ALA A 1 230 ? -3.347 -3.482 20.088 1.00 96.12 230 ALA A O 1
ATOM 1868 N N . LEU A 1 231 ? -1.617 -4.860 20.492 1.00 97.06 231 LEU A N 1
ATOM 1869 C CA . LEU A 1 231 ? -2.423 -6.012 20.909 1.00 97.06 231 LEU A CA 1
ATOM 1870 C C . LEU A 1 231 ? -2.924 -5.899 22.354 1.00 97.06 231 LEU A C 1
ATOM 1872 O O . LEU A 1 231 ? -4.069 -6.262 22.623 1.00 97.06 231 LEU A O 1
ATOM 1876 N N . VAL A 1 232 ? -2.090 -5.396 23.268 1.00 97.06 232 VAL A N 1
ATOM 1877 C CA . VAL A 1 232 ? -2.375 -5.395 24.714 1.00 97.06 232 VAL A CA 1
ATOM 1878 C C . VAL A 1 232 ? -3.155 -4.154 25.155 1.00 97.06 232 VAL A C 1
ATOM 1880 O O . VAL A 1 232 ? -4.000 -4.239 26.046 1.00 97.06 232 VAL A O 1
ATOM 1883 N N . ILE A 1 233 ? -2.914 -2.994 24.538 1.00 96.25 233 ILE A N 1
ATOM 1884 C CA . ILE A 1 233 ? -3.563 -1.743 24.947 1.00 96.25 233 ILE A CA 1
ATOM 1885 C C . ILE A 1 233 ? -5.051 -1.760 24.545 1.00 96.25 233 ILE A C 1
ATOM 1887 O O . ILE A 1 233 ? -5.394 -2.139 23.411 1.00 96.25 233 ILE A O 1
ATOM 1891 N N . PRO A 1 234 ? -5.965 -1.329 25.438 1.00 94.75 234 PRO A N 1
ATOM 1892 C CA . PRO A 1 234 ? -7.392 -1.230 25.146 1.00 94.75 234 PRO A CA 1
ATOM 1893 C C . PRO A 1 234 ? -7.684 -0.042 24.214 1.00 94.75 234 PRO A C 1
ATOM 1895 O O . PRO A 1 234 ? -8.186 0.997 24.623 1.00 94.75 234 PRO A O 1
ATOM 1898 N N . ALA A 1 235 ? -7.362 -0.197 22.932 1.00 95.75 235 ALA A N 1
ATOM 1899 C CA . ALA A 1 235 ? -7.642 0.781 21.890 1.00 95.75 235 ALA A CA 1
ATOM 1900 C C . ALA A 1 235 ? -8.942 0.456 21.140 1.00 95.75 235 ALA A C 1
ATOM 1902 O O . ALA A 1 235 ? -9.367 -0.702 21.051 1.00 95.75 235 ALA A O 1
ATOM 1903 N N . THR A 1 236 ? -9.557 1.476 20.537 1.00 96.06 236 THR A N 1
ATOM 1904 C CA . THR A 1 236 ? -10.689 1.255 19.626 1.00 96.06 236 THR A CA 1
ATOM 1905 C C . THR A 1 236 ? -10.260 0.397 18.433 1.00 96.06 236 THR A C 1
ATOM 1907 O O . THR A 1 236 ? -9.092 0.380 18.041 1.00 96.06 236 THR A O 1
ATOM 1910 N N . LYS A 1 237 ? -11.216 -0.286 17.794 1.00 96.00 237 LYS A N 1
ATOM 1911 C CA . LYS A 1 237 ? -10.952 -1.152 16.632 1.00 96.00 237 LYS A CA 1
ATOM 1912 C C . LYS A 1 237 ? -10.154 -0.444 15.524 1.00 96.00 237 LYS A C 1
ATOM 1914 O O . LYS A 1 237 ? -9.261 -1.042 14.933 1.00 96.00 237 LYS A O 1
ATOM 1919 N N . GLN A 1 238 ? -10.458 0.832 15.270 1.00 96.44 238 GLN A N 1
ATOM 1920 C CA . GLN A 1 238 ? -9.754 1.669 14.293 1.00 96.44 238 GLN A CA 1
ATOM 1921 C C . GLN A 1 238 ? -8.329 2.003 14.727 1.00 96.44 238 GLN A C 1
ATOM 1923 O O . GLN A 1 238 ? -7.408 1.773 13.950 1.00 96.44 238 GLN A O 1
ATOM 1928 N N . GLN A 1 239 ? -8.136 2.477 15.958 1.00 97.25 239 GLN A N 1
ATOM 1929 C CA . GLN A 1 239 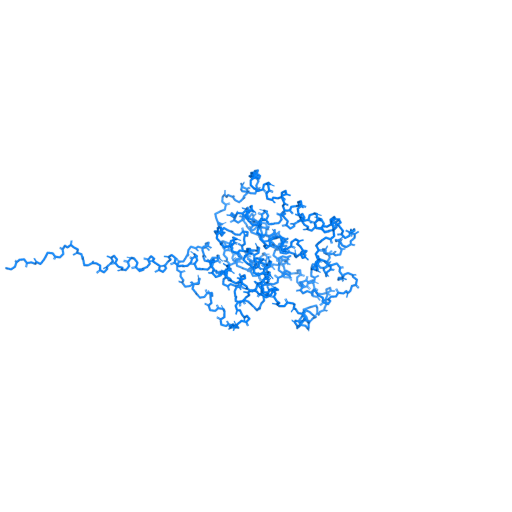? -6.800 2.780 16.479 1.00 97.25 239 GLN A CA 1
ATOM 1930 C C . GLN A 1 239 ? -5.907 1.538 16.490 1.00 97.25 239 GLN A C 1
ATOM 1932 O O . GLN A 1 239 ? -4.760 1.596 16.057 1.00 97.25 239 GLN A O 1
ATOM 1937 N N . ARG A 1 240 ? -6.450 0.388 16.912 1.00 97.88 240 ARG A N 1
ATOM 1938 C CA . ARG A 1 240 ? -5.729 -0.888 16.912 1.00 97.88 240 ARG A CA 1
ATOM 1939 C C . ARG A 1 240 ? -5.331 -1.326 15.502 1.00 97.88 240 ARG A C 1
ATOM 1941 O O . ARG A 1 240 ? -4.201 -1.762 15.311 1.00 97.88 240 ARG A O 1
ATOM 1948 N N . PHE A 1 241 ? -6.225 -1.197 14.519 1.00 98.06 241 PHE A N 1
ATOM 1949 C CA . PHE A 1 241 ? -5.911 -1.503 13.120 1.00 98.06 241 PHE A CA 1
ATOM 1950 C C . PHE A 1 241 ? -4.766 -0.627 12.587 1.00 98.06 241 PHE A C 1
ATOM 1952 O O . PHE A 1 241 ? -3.828 -1.155 11.991 1.00 98.06 241 PHE A O 1
ATOM 1959 N N . LEU A 1 242 ? -4.812 0.690 12.827 1.00 98.12 242 LEU A N 1
ATOM 1960 C CA . LEU A 1 242 ? -3.761 1.617 12.387 1.00 98.12 242 LEU A CA 1
ATOM 1961 C C . LEU A 1 242 ? -2.427 1.331 13.081 1.00 98.12 242 LEU A C 1
ATOM 1963 O O . LEU A 1 242 ? -1.396 1.262 12.417 1.00 98.12 242 LEU A O 1
ATOM 1967 N N . ALA A 1 243 ? -2.458 1.104 14.396 1.00 98.31 243 ALA A N 1
ATOM 1968 C CA . ALA A 1 243 ? -1.283 0.759 15.187 1.00 98.31 243 ALA A CA 1
ATOM 1969 C C . ALA A 1 243 ? -0.638 -0.550 14.708 1.00 98.31 243 ALA A C 1
ATOM 1971 O O . ALA A 1 243 ? 0.568 -0.591 14.491 1.00 98.31 243 ALA A O 1
ATOM 1972 N N . LEU A 1 244 ? -1.429 -1.604 14.471 1.00 98.38 244 LEU A N 1
ATOM 1973 C CA . LEU A 1 244 ? -0.909 -2.861 13.929 1.00 98.38 244 LEU A CA 1
ATOM 1974 C C . LEU A 1 244 ? -0.378 -2.698 12.509 1.00 98.38 244 LEU A C 1
ATOM 1976 O O . LEU A 1 244 ? 0.682 -3.231 12.208 1.00 98.38 244 LEU A O 1
ATOM 1980 N N . SER A 1 245 ? -1.073 -1.953 11.650 1.00 98.31 245 SER A N 1
ATOM 1981 C CA . SER A 1 245 ? -0.602 -1.684 10.287 1.00 98.31 245 SER A CA 1
ATOM 1982 C C . SER A 1 245 ? 0.765 -0.998 10.303 1.00 98.31 245 SER A C 1
ATOM 1984 O O . SER A 1 245 ? 1.686 -1.440 9.624 1.00 98.31 245 SER A O 1
ATOM 1986 N N . ALA A 1 246 ? 0.925 0.031 11.138 1.00 98.38 246 ALA A N 1
ATOM 1987 C CA . ALA A 1 246 ? 2.192 0.726 11.321 1.00 98.38 246 ALA A CA 1
ATOM 1988 C C . ALA A 1 246 ? 3.282 -0.178 11.919 1.00 98.38 246 ALA A C 1
ATOM 1990 O O . ALA A 1 246 ? 4.412 -0.184 11.433 1.00 98.38 246 ALA A O 1
ATOM 1991 N N . ALA A 1 247 ? 2.946 -0.988 12.927 1.00 98.38 247 ALA A N 1
ATOM 1992 C CA . ALA A 1 247 ? 3.873 -1.960 13.495 1.00 98.38 247 ALA A CA 1
ATOM 1993 C C . ALA A 1 247 ? 4.334 -2.985 12.443 1.00 98.38 247 ALA A C 1
ATOM 1995 O O . ALA A 1 247 ? 5.516 -3.309 12.393 1.00 98.38 247 ALA A O 1
ATOM 1996 N N . TRP A 1 248 ? 3.445 -3.457 11.563 1.00 98.12 248 TRP A N 1
ATOM 1997 C CA . TRP A 1 248 ? 3.794 -4.383 10.481 1.00 98.12 248 TRP A CA 1
ATOM 1998 C C . TRP A 1 248 ? 4.741 -3.755 9.459 1.00 98.12 248 TRP A C 1
ATOM 2000 O O . TRP A 1 248 ? 5.763 -4.358 9.143 1.00 98.12 248 TRP A O 1
ATOM 2010 N N . VAL A 1 249 ? 4.469 -2.523 9.018 1.00 97.94 249 VAL A N 1
ATOM 2011 C CA . VAL A 1 249 ? 5.387 -1.757 8.152 1.00 97.94 249 VAL A CA 1
ATOM 2012 C C . VAL A 1 249 ? 6.800 -1.694 8.745 1.00 97.94 249 VAL A C 1
ATOM 2014 O O . VAL A 1 249 ? 7.786 -1.847 8.028 1.00 97.94 249 VAL A O 1
ATOM 2017 N N . LEU A 1 250 ? 6.898 -1.515 10.063 1.00 98.25 250 LEU A N 1
ATOM 2018 C CA . LEU A 1 250 ? 8.165 -1.443 10.789 1.00 98.25 250 LEU A CA 1
ATOM 2019 C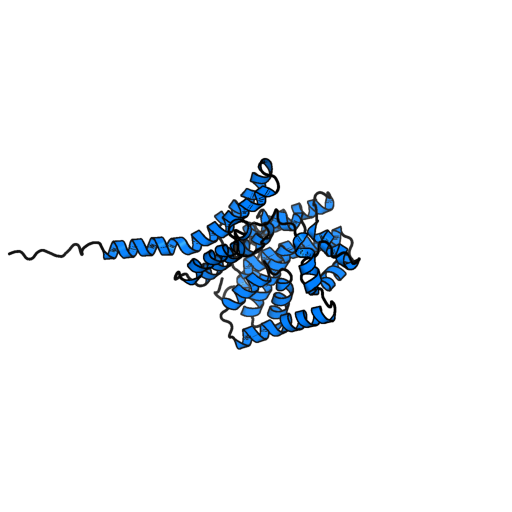 C . LEU A 1 250 ? 8.839 -2.794 11.056 1.00 98.25 250 LEU A C 1
ATOM 2021 O O . LEU A 1 250 ? 10.013 -2.803 11.414 1.00 98.25 250 LEU A O 1
ATOM 2025 N N . SER A 1 251 ? 8.120 -3.911 10.959 1.00 98.00 251 SER A N 1
ATOM 2026 C CA . SER A 1 251 ? 8.569 -5.207 11.486 1.00 98.00 251 SER A CA 1
ATOM 2027 C C . SER A 1 251 ? 8.708 -6.315 10.459 1.00 98.00 251 SER A C 1
ATOM 2029 O O . SER A 1 251 ? 9.089 -7.419 10.826 1.00 98.00 251 SER A O 1
ATOM 2031 N N . ILE A 1 252 ? 8.433 -6.063 9.185 1.00 96.69 252 ILE A N 1
ATOM 2032 C CA . ILE A 1 252 ? 8.711 -7.045 8.134 1.00 96.69 252 ILE A CA 1
ATOM 2033 C C . ILE A 1 252 ? 10.114 -6.870 7.548 1.00 96.69 252 ILE A C 1
ATOM 2035 O O . ILE A 1 252 ? 10.642 -5.764 7.582 1.00 96.69 252 ILE A O 1
ATOM 2039 N N . PRO A 1 2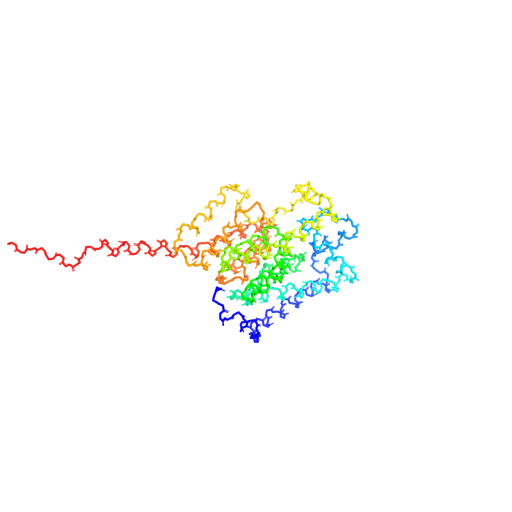53 ? 10.726 -7.904 6.945 1.00 95.38 253 PRO A N 1
ATOM 2040 C CA . PRO A 1 253 ? 12.094 -7.807 6.427 1.00 95.38 253 PRO A CA 1
ATOM 2041 C C . PRO A 1 253 ? 12.328 -6.680 5.414 1.00 95.38 253 PRO A C 1
ATOM 2043 O O . PRO A 1 253 ? 13.416 -6.107 5.360 1.00 95.38 253 PRO A O 1
ATOM 2046 N N . TYR A 1 254 ? 11.305 -6.350 4.624 1.00 95.69 254 TYR A N 1
ATOM 2047 C CA . TYR A 1 254 ? 11.382 -5.327 3.592 1.00 95.69 254 TYR A CA 1
ATOM 2048 C C . TYR A 1 254 ? 10.047 -4.605 3.427 1.00 95.69 254 TYR A C 1
ATOM 2050 O O . TYR A 1 254 ? 9.040 -5.237 3.110 1.00 95.69 254 TYR A O 1
ATOM 2058 N N . PHE A 1 255 ? 10.057 -3.283 3.584 1.00 97.19 255 PHE A N 1
ATOM 2059 C CA . PHE A 1 255 ? 8.952 -2.401 3.213 1.00 97.19 255 PHE A CA 1
ATOM 2060 C C . PHE A 1 255 ? 9.545 -1.147 2.570 1.00 97.19 255 PHE A C 1
ATOM 2062 O O . PHE A 1 255 ? 10.394 -0.497 3.180 1.00 97.19 255 PHE A O 1
ATOM 2069 N N . SER A 1 256 ? 9.159 -0.826 1.333 1.00 96.25 256 SER A N 1
ATOM 2070 C CA . SER A 1 256 ? 9.764 0.297 0.612 1.00 96.25 256 SER A CA 1
ATOM 2071 C C . SER A 1 256 ? 9.113 1.630 0.987 1.00 96.25 256 SER A C 1
ATOM 2073 O O . SER A 1 256 ? 7.944 1.687 1.368 1.00 96.25 256 SER A O 1
ATOM 2075 N N . LEU A 1 257 ? 9.853 2.730 0.848 1.00 96.69 257 LEU A N 1
ATOM 2076 C CA . LEU A 1 257 ? 9.320 4.065 1.119 1.00 96.69 257 LEU A CA 1
ATOM 2077 C C . LEU A 1 257 ? 8.038 4.393 0.320 1.00 96.69 257 LEU A C 1
ATOM 2079 O O . LEU A 1 257 ? 7.093 4.883 0.942 1.00 96.69 257 LEU A O 1
ATOM 2083 N N . PRO A 1 258 ? 7.930 4.121 -1.000 1.00 97.38 258 PRO A N 1
ATOM 2084 C CA . PRO A 1 258 ? 6.696 4.398 -1.739 1.00 97.38 258 PRO A CA 1
ATOM 2085 C C . PRO A 1 258 ? 5.504 3.554 -1.264 1.00 97.38 258 PRO A C 1
ATOM 2087 O O . PRO A 1 258 ? 4.363 4.008 -1.356 1.00 97.38 258 PRO A O 1
ATOM 2090 N N . ASP A 1 259 ? 5.746 2.366 -0.689 1.00 97.88 259 ASP A N 1
ATOM 2091 C CA . ASP A 1 259 ? 4.687 1.516 -0.136 1.00 97.88 259 ASP A CA 1
ATOM 2092 C C . ASP A 1 259 ? 3.969 2.152 1.063 1.00 97.88 259 ASP A C 1
ATOM 2094 O O . ASP A 1 259 ? 2.834 1.777 1.345 1.00 97.88 259 ASP A O 1
ATOM 2098 N N . LEU A 1 260 ? 4.538 3.180 1.713 1.00 97.75 260 LEU A N 1
ATOM 2099 C CA . LEU A 1 260 ? 3.849 3.928 2.778 1.00 97.75 260 LEU A CA 1
ATOM 2100 C C . LEU A 1 260 ? 2.551 4.585 2.311 1.00 97.75 260 LEU A C 1
ATOM 2102 O O . LEU A 1 260 ? 1.687 4.881 3.138 1.00 97.75 260 LEU A O 1
ATOM 2106 N N . LEU A 1 261 ? 2.374 4.769 1.002 1.00 98.50 261 LEU A N 1
ATOM 2107 C CA . LEU A 1 261 ? 1.118 5.232 0.427 1.00 98.50 261 LEU A CA 1
ATOM 2108 C C . LEU A 1 261 ? -0.077 4.368 0.869 1.00 98.50 261 LEU A C 1
ATOM 2110 O O . LEU A 1 261 ? -1.169 4.900 1.069 1.00 98.50 261 LEU A O 1
ATOM 2114 N N . THR A 1 262 ? 0.125 3.065 1.117 1.00 98.31 262 THR A N 1
ATOM 2115 C CA . THR A 1 262 ? -0.939 2.192 1.636 1.00 98.31 262 THR A CA 1
ATOM 2116 C C . THR A 1 262 ? -1.358 2.541 3.062 1.00 98.31 262 THR A C 1
ATOM 2118 O O . THR A 1 262 ? -2.478 2.221 3.437 1.00 98.31 262 THR A O 1
ATOM 2121 N N . LEU A 1 263 ? -0.522 3.207 3.868 1.00 97.75 263 LEU A N 1
ATOM 2122 C CA . LEU A 1 263 ? -0.943 3.753 5.164 1.00 97.75 263 LEU A CA 1
ATOM 2123 C C . LEU A 1 263 ? -1.736 5.056 5.001 1.00 97.75 263 LEU A C 1
ATOM 2125 O O . LEU A 1 263 ? -2.642 5.325 5.788 1.00 97.75 263 LEU A O 1
ATOM 2129 N N . PHE A 1 264 ? -1.423 5.859 3.984 1.00 98.38 264 PHE A N 1
ATOM 2130 C CA . PHE A 1 264 ? -1.988 7.202 3.807 1.00 98.38 264 PHE A CA 1
ATOM 2131 C C . PHE A 1 264 ? -3.414 7.217 3.254 1.00 98.38 264 PHE A C 1
ATOM 2133 O O . PHE A 1 264 ? -4.115 8.215 3.401 1.00 98.38 264 PHE A O 1
ATOM 2140 N N . ILE A 1 265 ? -3.885 6.105 2.684 1.00 98.25 265 ILE A N 1
ATOM 2141 C CA . ILE A 1 265 ? -5.305 5.943 2.333 1.00 98.25 265 ILE A CA 1
ATOM 2142 C C . ILE A 1 265 ? -6.206 5.783 3.566 1.00 98.25 265 ILE A C 1
ATOM 2144 O O . ILE A 1 265 ? -7.421 5.935 3.467 1.00 98.25 265 ILE A O 1
ATOM 2148 N N . PHE A 1 266 ? -5.648 5.473 4.736 1.00 98.25 266 PHE A N 1
ATOM 2149 C CA . PHE A 1 266 ? -6.412 5.354 5.974 1.00 98.25 266 PHE A CA 1
ATOM 2150 C C . PHE A 1 266 ? -6.593 6.718 6.664 1.00 98.25 266 PHE A C 1
ATOM 2152 O O . PHE A 1 266 ? -5.919 7.685 6.313 1.00 98.25 266 PHE A O 1
ATOM 2159 N N . PRO A 1 267 ? -7.504 6.837 7.652 1.00 96.62 267 PRO A N 1
ATOM 2160 C CA . PRO A 1 267 ? -7.677 8.059 8.441 1.00 96.62 267 PRO A CA 1
ATOM 2161 C C . PRO A 1 267 ? -6.495 8.292 9.397 1.00 96.62 267 PRO A C 1
ATOM 2163 O O . PRO A 1 267 ? -6.622 8.126 10.610 1.00 96.62 267 PRO A O 1
ATOM 2166 N N . VAL A 1 268 ? -5.344 8.646 8.833 1.00 96.62 268 VAL A N 1
ATOM 2167 C CA . VAL A 1 268 ? -4.154 9.106 9.550 1.00 96.62 268 VAL A CA 1
ATOM 2168 C C . VAL A 1 268 ? -4.173 10.629 9.668 1.00 96.62 268 VAL A C 1
ATOM 2170 O O . VAL A 1 268 ? -4.769 11.327 8.847 1.00 96.62 268 VAL A O 1
ATOM 2173 N N . GLU A 1 269 ? -3.531 11.149 10.709 1.00 95.25 269 GLU A N 1
ATOM 2174 C CA . GLU A 1 269 ? -3.399 12.592 10.894 1.00 95.25 269 GLU A CA 1
ATOM 2175 C C . GLU A 1 269 ? -2.454 13.213 9.853 1.00 95.25 269 GLU A C 1
ATOM 2177 O O . GLU A 1 269 ? -1.663 12.528 9.203 1.00 95.25 269 GLU A O 1
ATOM 2182 N N . ILE A 1 270 ? -2.527 14.537 9.698 1.00 96.94 270 ILE A N 1
ATOM 2183 C CA . ILE A 1 270 ? -1.735 15.274 8.704 1.00 96.94 270 ILE A CA 1
ATOM 2184 C C . ILE A 1 270 ? -0.225 15.183 8.965 1.00 96.94 270 ILE A C 1
ATOM 2186 O O . ILE A 1 270 ? 0.555 15.123 8.017 1.00 96.94 270 ILE A O 1
ATOM 2190 N N . ALA A 1 271 ? 0.195 15.132 10.234 1.00 97.00 271 ALA A N 1
ATOM 2191 C CA . ALA A 1 271 ? 1.606 15.149 10.613 1.00 97.00 271 ALA A CA 1
ATOM 2192 C C . ALA A 1 271 ? 2.411 13.976 10.006 1.00 97.00 271 ALA A C 1
ATOM 2194 O O . ALA A 1 271 ? 3.414 14.252 9.347 1.00 97.00 271 ALA A O 1
ATOM 2195 N N . PRO A 1 272 ? 1.975 12.701 10.109 1.00 94.81 272 PRO A N 1
ATOM 2196 C CA . PRO A 1 272 ? 2.601 11.591 9.383 1.00 94.81 272 PRO A CA 1
ATOM 2197 C C . PRO A 1 272 ? 2.749 11.807 7.870 1.00 94.81 272 PRO A C 1
ATOM 2199 O O . PRO A 1 272 ? 3.768 11.421 7.303 1.00 94.81 272 PRO A O 1
ATOM 2202 N N . ILE A 1 273 ? 1.765 12.433 7.214 1.00 93.50 273 ILE A N 1
ATOM 2203 C CA . ILE A 1 273 ? 1.802 12.667 5.762 1.00 93.50 273 ILE A CA 1
ATOM 2204 C C . ILE A 1 273 ? 2.826 13.753 5.412 1.00 93.50 273 ILE A C 1
ATOM 2206 O O . ILE A 1 273 ? 3.597 13.588 4.470 1.00 93.50 273 ILE A O 1
ATOM 2210 N N . LEU A 1 274 ? 2.888 14.838 6.191 1.00 95.69 274 LEU A N 1
ATOM 2211 C CA . LEU A 1 274 ? 3.878 15.904 5.992 1.00 95.69 274 LEU A CA 1
ATOM 2212 C C . LEU A 1 274 ? 5.309 15.419 6.257 1.00 95.69 274 LEU A C 1
ATOM 2214 O O . LEU A 1 274 ? 6.220 15.742 5.497 1.00 95.69 274 LEU A O 1
ATOM 2218 N N . LEU A 1 275 ? 5.508 14.572 7.271 1.00 95.25 275 LEU A N 1
ATOM 2219 C CA . LEU A 1 275 ? 6.793 13.896 7.485 1.00 95.25 275 LEU A CA 1
ATOM 2220 C C . LEU A 1 275 ? 7.160 12.944 6.335 1.00 95.25 275 LEU A C 1
ATOM 2222 O O . LEU A 1 275 ? 8.335 12.635 6.157 1.00 95.25 275 LEU A O 1
ATOM 2226 N N . GLY A 1 276 ? 6.187 12.557 5.504 1.00 94.00 276 GLY A N 1
ATOM 2227 C CA . GLY A 1 276 ? 6.379 11.861 4.231 1.00 94.00 276 GLY A CA 1
ATOM 2228 C C . GLY A 1 276 ? 7.402 12.507 3.299 1.00 94.00 276 GLY A C 1
ATOM 2229 O O . GLY A 1 276 ? 8.070 11.779 2.566 1.00 94.00 276 GLY A O 1
ATOM 2230 N N . TYR A 1 277 ? 7.566 13.833 3.357 1.00 96.62 277 TYR A N 1
ATOM 2231 C CA . TYR A 1 277 ? 8.521 14.589 2.537 1.00 96.62 277 TYR A CA 1
ATOM 2232 C C . TYR A 1 277 ? 9.937 14.634 3.113 1.00 96.62 277 TYR A C 1
ATOM 2234 O O . TYR A 1 277 ? 10.867 14.990 2.387 1.00 96.62 277 TYR A O 1
ATOM 2242 N N . LEU A 1 278 ? 10.128 14.269 4.387 1.00 96.12 278 LEU A N 1
ATOM 2243 C CA . LEU A 1 278 ? 11.435 14.322 5.044 1.00 96.12 278 LEU A CA 1
ATOM 2244 C C . LEU A 1 278 ? 12.511 13.544 4.260 1.00 96.12 278 LEU A C 1
ATOM 2246 O O . LEU A 1 278 ? 13.567 14.125 4.017 1.00 96.12 278 LEU A O 1
ATOM 2250 N N . PRO A 1 279 ? 12.269 12.309 3.771 1.00 95.69 279 PRO A N 1
ATOM 2251 C CA . PRO A 1 279 ? 13.226 11.617 2.909 1.00 95.69 279 PRO A CA 1
ATOM 2252 C C . PRO A 1 279 ? 13.638 12.394 1.655 1.00 95.69 279 PRO A C 1
ATOM 2254 O O . PRO A 1 279 ? 14.815 12.394 1.301 1.00 95.69 279 PRO A O 1
ATOM 2257 N N . GLY A 1 280 ? 12.692 13.076 1.000 1.00 94.50 280 GLY A N 1
ATOM 2258 C CA . GLY A 1 280 ? 12.962 13.877 -0.195 1.00 94.50 280 GLY A CA 1
ATOM 2259 C C . GLY A 1 280 ? 13.833 15.098 0.109 1.00 94.50 280 GLY A C 1
ATOM 2260 O O . GLY A 1 280 ? 14.774 15.377 -0.627 1.00 94.50 280 GLY A O 1
ATOM 2261 N N . ILE A 1 281 ? 13.580 15.774 1.234 1.00 95.81 281 ILE A N 1
ATOM 2262 C CA . ILE A 1 281 ? 14.403 16.899 1.713 1.00 95.81 281 ILE A CA 1
ATOM 2263 C C . ILE A 1 281 ? 15.820 16.418 2.055 1.00 95.81 281 ILE A C 1
ATOM 2265 O O . ILE A 1 281 ? 16.811 17.013 1.640 1.00 95.81 281 ILE A O 1
ATOM 2269 N N . LEU A 1 282 ? 15.921 15.305 2.785 1.00 96.75 282 LEU A N 1
ATOM 2270 C CA . LEU A 1 282 ? 17.192 14.730 3.220 1.00 96.75 282 LEU A CA 1
ATOM 2271 C C . LEU A 1 282 ? 18.013 14.124 2.071 1.00 96.75 282 LEU A C 1
ATOM 2273 O O . LEU A 1 282 ? 19.219 13.930 2.228 1.00 96.75 282 LEU A O 1
ATOM 2277 N N . MET A 1 283 ? 17.397 13.850 0.916 1.00 94.94 283 MET A N 1
ATOM 2278 C CA . MET A 1 283 ? 18.072 13.259 -0.245 1.00 94.94 283 MET A CA 1
ATOM 2279 C C . MET A 1 283 ? 19.227 14.128 -0.758 1.00 94.94 283 MET A C 1
ATOM 2281 O O . MET A 1 283 ? 20.221 13.595 -1.240 1.00 94.94 283 MET A O 1
ATOM 2285 N N . GLN A 1 284 ? 19.146 15.452 -0.589 1.00 94.75 284 GLN A N 1
ATOM 2286 C CA . GLN A 1 284 ? 20.217 16.384 -0.967 1.00 94.75 284 GLN A CA 1
ATOM 2287 C C . GLN A 1 284 ? 21.498 16.204 -0.137 1.00 94.75 284 GLN A C 1
ATOM 2289 O O . GLN A 1 284 ? 22.584 16.517 -0.615 1.00 94.75 284 GLN A O 1
ATOM 2294 N N . PHE A 1 285 ? 21.377 15.700 1.093 1.00 96.38 285 PHE A N 1
ATOM 2295 C CA . PHE A 1 285 ? 22.492 15.562 2.034 1.00 96.38 285 PHE A CA 1
ATOM 2296 C C . PHE A 1 285 ? 22.984 14.118 2.147 1.00 96.38 285 PHE A C 1
ATOM 2298 O O . PHE A 1 285 ? 24.177 13.882 2.309 1.00 96.38 285 PHE A O 1
ATOM 2305 N N . PHE A 1 286 ? 22.063 13.154 2.067 1.00 95.62 286 PHE A N 1
ATOM 2306 C CA . PHE A 1 286 ? 22.334 11.743 2.354 1.00 95.62 286 PHE A CA 1
ATOM 2307 C C . PHE A 1 286 ? 22.100 10.815 1.151 1.00 95.62 286 PHE A C 1
ATOM 2309 O O . PHE A 1 286 ? 22.262 9.602 1.273 1.00 95.62 286 PHE A O 1
ATOM 2316 N N . GLY A 1 287 ? 21.710 11.344 -0.014 1.00 93.56 287 GLY A N 1
ATOM 2317 C CA . GLY A 1 287 ? 21.392 10.533 -1.192 1.00 93.56 287 GLY A CA 1
ATOM 2318 C C . GLY A 1 287 ? 20.248 9.549 -0.927 1.00 93.56 287 GLY A C 1
ATOM 2319 O O . GLY A 1 287 ? 19.339 9.837 -0.154 1.00 93.56 287 GLY A O 1
ATOM 2320 N N . PHE A 1 288 ? 20.297 8.364 -1.542 1.00 90.69 288 PHE A N 1
ATOM 2321 C CA . PHE A 1 288 ? 19.253 7.335 -1.394 1.00 90.69 288 PHE A CA 1
ATOM 2322 C C . PHE A 1 288 ? 19.089 6.802 0.036 1.00 90.69 288 PHE A C 1
ATOM 2324 O O . PHE A 1 288 ? 18.002 6.351 0.394 1.00 90.69 288 PHE A O 1
ATOM 2331 N N . GLU A 1 289 ? 20.121 6.895 0.876 1.00 93.38 289 GLU A N 1
ATOM 2332 C CA . GLU A 1 289 ? 20.049 6.489 2.284 1.00 93.38 289 GLU A CA 1
ATOM 2333 C C . GLU A 1 289 ? 19.040 7.331 3.080 1.00 93.38 289 GLU A C 1
ATOM 2335 O O . GLU A 1 289 ? 18.490 6.863 4.081 1.00 93.38 289 GLU A O 1
ATOM 2340 N N . SER A 1 290 ? 18.703 8.536 2.598 1.00 95.50 290 SER A N 1
ATOM 2341 C CA . SER A 1 290 ? 17.656 9.373 3.186 1.00 95.50 290 SER A CA 1
ATOM 2342 C C . SER A 1 290 ? 16.287 8.690 3.225 1.00 95.50 290 SER A C 1
ATOM 2344 O O . SER A 1 290 ? 15.464 9.015 4.085 1.00 95.50 290 SER A O 1
ATOM 2346 N N . GLN A 1 291 ? 16.036 7.716 2.338 1.00 95.44 291 GLN A N 1
ATOM 2347 C CA . GLN A 1 291 ? 14.776 6.976 2.301 1.00 95.44 291 GLN A CA 1
ATOM 2348 C C . GLN A 1 291 ? 14.498 6.236 3.604 1.00 95.44 291 GLN A C 1
ATOM 2350 O O . GLN A 1 291 ? 13.340 6.162 4.024 1.00 95.44 291 GLN A O 1
ATOM 2355 N N . LYS A 1 292 ? 15.548 5.783 4.299 1.00 95.81 292 LYS A N 1
ATOM 2356 C CA . LYS A 1 292 ? 15.433 5.090 5.585 1.00 95.81 292 LYS A CA 1
ATOM 2357 C C . LYS A 1 292 ? 14.730 5.946 6.634 1.00 95.81 292 LYS A C 1
ATOM 2359 O O . LYS A 1 292 ? 13.959 5.397 7.412 1.00 95.81 292 LYS A O 1
ATOM 2364 N N . ALA A 1 293 ? 14.864 7.278 6.598 1.00 96.56 293 ALA A N 1
ATOM 2365 C CA . ALA A 1 293 ? 14.158 8.191 7.508 1.00 96.56 293 ALA A CA 1
ATOM 2366 C C . ALA A 1 293 ? 12.621 8.055 7.454 1.00 96.56 293 ALA A C 1
ATOM 2368 O O . ALA A 1 293 ? 11.927 8.466 8.386 1.00 96.56 293 ALA A O 1
ATOM 2369 N N . GLY A 1 294 ? 12.077 7.419 6.409 1.00 97.25 294 GLY A N 1
ATOM 2370 C CA . GLY A 1 294 ? 10.664 7.068 6.314 1.00 97.25 294 GLY A CA 1
ATOM 2371 C C . GLY A 1 294 ? 10.140 6.199 7.463 1.00 97.25 294 GLY A C 1
ATOM 2372 O O . GLY A 1 294 ? 8.935 6.219 7.701 1.00 97.25 294 GLY A O 1
ATOM 2373 N N . PHE A 1 295 ? 10.999 5.504 8.227 1.00 97.75 295 PHE A N 1
ATOM 2374 C CA . PHE A 1 295 ? 10.578 4.718 9.401 1.00 97.75 295 PHE A CA 1
ATOM 2375 C C . PHE A 1 295 ? 9.889 5.579 10.480 1.00 97.75 295 PHE A C 1
ATOM 2377 O O . PHE A 1 295 ? 9.074 5.079 11.259 1.00 97.75 295 PHE A O 1
ATOM 2384 N N . VAL A 1 296 ? 10.182 6.886 10.524 1.00 97.75 296 VAL A N 1
ATOM 2385 C CA . VAL A 1 296 ? 9.596 7.827 11.494 1.00 97.75 296 VAL A CA 1
ATOM 2386 C C . VAL A 1 296 ? 8.078 7.938 11.323 1.00 97.75 296 VAL A C 1
ATOM 2388 O O . VAL A 1 296 ? 7.356 8.116 12.301 1.00 97.75 296 VAL A O 1
ATOM 2391 N N . ILE A 1 297 ? 7.573 7.778 10.099 1.00 98.06 297 ILE A N 1
ATOM 2392 C CA . ILE A 1 297 ? 6.151 7.920 9.765 1.00 98.06 297 ILE A CA 1
ATOM 2393 C C . ILE A 1 297 ? 5.294 6.851 10.466 1.00 98.06 297 ILE A C 1
ATOM 2395 O O . ILE A 1 297 ? 4.411 7.219 11.246 1.00 98.06 297 ILE A O 1
ATOM 2399 N N . PRO A 1 298 ? 5.521 5.536 10.264 1.00 98.31 298 PRO A N 1
ATOM 2400 C CA . PRO A 1 298 ? 4.776 4.512 10.987 1.00 98.31 298 PRO A CA 1
ATOM 2401 C C . PRO A 1 298 ? 5.059 4.537 12.498 1.00 98.31 298 PRO A C 1
ATOM 2403 O O . PRO A 1 298 ? 4.140 4.272 13.269 1.00 98.31 298 PRO A O 1
ATOM 2406 N N . LEU A 1 299 ? 6.258 4.927 12.960 1.00 98.06 299 LEU A N 1
ATOM 2407 C CA . LEU A 1 299 ? 6.497 5.124 14.400 1.00 98.06 299 LEU A CA 1
ATOM 2408 C C . LEU A 1 299 ? 5.586 6.206 14.986 1.00 98.06 299 LEU A C 1
ATOM 2410 O O . LEU A 1 299 ? 5.003 6.010 16.054 1.00 98.06 299 LEU A O 1
ATOM 2414 N N . LEU A 1 300 ? 5.426 7.326 14.281 1.00 98.00 300 LEU A N 1
ATOM 2415 C CA . LEU A 1 300 ? 4.541 8.401 14.704 1.00 98.00 300 LEU A CA 1
ATOM 2416 C C . LEU A 1 300 ? 3.077 7.942 14.704 1.00 98.00 300 LEU A C 1
ATOM 2418 O O . LEU A 1 300 ? 2.379 8.163 15.690 1.00 98.00 300 LEU A O 1
ATOM 2422 N N . ILE A 1 301 ? 2.621 7.236 13.662 1.00 98.19 301 ILE A N 1
ATOM 2423 C CA . ILE A 1 301 ? 1.262 6.662 13.621 1.00 98.19 301 ILE A CA 1
ATOM 2424 C C . ILE A 1 301 ? 1.035 5.724 14.815 1.00 98.19 301 ILE A C 1
ATOM 2426 O O . ILE A 1 301 ? -0.008 5.803 15.470 1.00 98.19 301 ILE A O 1
ATOM 2430 N N . LEU A 1 302 ? 2.007 4.862 15.128 1.00 97.88 302 LEU A N 1
ATOM 2431 C CA . LEU A 1 302 ? 1.952 3.960 16.277 1.00 97.88 302 LEU A CA 1
ATOM 2432 C C . LEU A 1 302 ? 1.838 4.745 17.594 1.00 97.88 302 LEU A C 1
ATOM 2434 O O . LEU A 1 302 ? 0.943 4.474 18.397 1.00 97.88 302 LEU A O 1
ATOM 2438 N N . ALA A 1 303 ? 2.695 5.750 17.794 1.00 97.69 303 ALA A N 1
ATOM 2439 C CA . ALA A 1 303 ? 2.698 6.585 18.991 1.00 97.69 303 ALA A CA 1
ATOM 2440 C C . ALA A 1 303 ? 1.376 7.348 19.162 1.00 97.69 303 ALA A C 1
ATOM 2442 O O . ALA A 1 303 ? 0.775 7.291 20.231 1.00 97.69 303 ALA A O 1
ATOM 2443 N N . MET A 1 304 ? 0.871 7.997 18.113 1.00 97.00 304 MET A N 1
ATOM 2444 C CA . MET A 1 304 ? -0.361 8.797 18.171 1.00 97.00 304 MET A CA 1
ATOM 2445 C C . MET A 1 304 ? -1.600 7.956 18.499 1.00 97.00 304 MET A C 1
ATOM 2447 O O . MET A 1 304 ? -2.494 8.417 19.205 1.00 97.00 304 MET A O 1
ATOM 2451 N N . ASN A 1 305 ? -1.646 6.699 18.045 1.00 97.25 305 ASN A N 1
ATOM 2452 C CA . ASN A 1 305 ? -2.778 5.809 18.317 1.00 97.25 305 ASN A CA 1
ATOM 2453 C C . ASN A 1 305 ? -2.728 5.149 19.708 1.00 97.25 305 ASN A C 1
ATOM 2455 O O . ASN A 1 305 ? -3.775 4.734 20.209 1.00 97.25 305 ASN A O 1
ATOM 2459 N N . LEU A 1 306 ? -1.549 5.039 20.335 1.00 96.81 306 LEU A N 1
ATOM 2460 C CA . LEU A 1 306 ? -1.365 4.297 21.592 1.00 96.81 306 LEU A CA 1
ATOM 2461 C C . LEU A 1 306 ? -1.025 5.182 22.802 1.00 96.81 306 LEU A C 1
ATOM 2463 O O . LEU A 1 306 ? -1.474 4.892 23.911 1.00 96.81 306 LEU A O 1
ATOM 2467 N N . LEU A 1 307 ? -0.279 6.275 22.618 1.00 95.75 307 LEU A N 1
ATOM 2468 C CA . LEU A 1 307 ? 0.173 7.165 23.695 1.00 95.75 307 LEU A CA 1
ATOM 2469 C C . LEU A 1 307 ? -0.968 7.767 24.539 1.00 95.75 307 LEU A C 1
ATOM 2471 O O . LEU A 1 307 ? -0.815 7.795 25.765 1.00 95.75 307 LEU A O 1
ATOM 2475 N N . PRO A 1 308 ? -2.122 8.186 23.971 1.00 95.31 308 PRO A N 1
ATOM 2476 C CA . PRO A 1 308 ? -3.222 8.732 24.771 1.00 95.31 308 PRO A CA 1
ATOM 2477 C C . PRO A 1 308 ? -3.698 7.789 25.886 1.00 95.31 308 PRO A C 1
ATOM 2479 O O . PRO A 1 308 ? -4.010 8.246 26.985 1.00 95.31 308 PRO A O 1
ATOM 2482 N N . HIS A 1 309 ? -3.674 6.473 25.650 1.00 93.44 309 HIS A N 1
ATOM 2483 C CA . HIS A 1 309 ? -4.094 5.462 26.630 1.00 93.44 309 HIS A CA 1
ATOM 2484 C C . HIS A 1 309 ? -3.131 5.355 27.820 1.00 93.44 309 HIS A C 1
ATOM 2486 O O . HIS A 1 309 ? -3.558 5.147 28.956 1.00 93.44 309 HIS A O 1
ATOM 2492 N N . PHE A 1 310 ? -1.832 5.566 27.591 1.00 90.56 310 PHE A N 1
ATOM 2493 C CA . PHE A 1 310 ? -0.833 5.607 28.663 1.00 90.56 310 PHE A CA 1
ATOM 2494 C C . PHE A 1 310 ? -0.910 6.887 29.499 1.00 90.56 310 PHE A C 1
ATOM 2496 O O . PHE A 1 310 ? -0.636 6.861 30.700 1.00 90.56 310 PHE A O 1
ATOM 2503 N N . LEU A 1 311 ? -1.270 8.012 28.879 1.00 91.94 311 LEU A N 1
ATOM 2504 C CA . LEU A 1 311 ? -1.401 9.291 29.578 1.00 91.94 311 LEU A CA 1
ATOM 2505 C C . LEU A 1 311 ? -2.683 9.342 30.421 1.00 91.94 311 LEU A C 1
ATOM 2507 O O . LEU A 1 311 ? -2.654 9.802 31.565 1.00 91.94 311 LEU A O 1
ATOM 2511 N N . GLN A 1 312 ? -3.793 8.814 29.898 1.00 89.19 312 GLN A N 1
ATOM 2512 C CA . GLN A 1 312 ? -5.076 8.781 30.605 1.00 89.19 312 GLN A CA 1
ATOM 2513 C C . GLN A 1 312 ? -5.069 7.834 31.810 1.00 89.19 312 GLN A C 1
ATOM 2515 O O . GLN A 1 312 ? -5.614 8.190 32.856 1.00 89.19 312 GLN A O 1
ATOM 2520 N N . SER A 1 313 ? -4.412 6.671 31.719 1.00 81.06 313 SER A N 1
ATOM 2521 C CA . SER A 1 313 ? -4.329 5.727 32.845 1.00 81.06 313 SER A CA 1
ATOM 2522 C C . SER A 1 313 ? -3.626 6.341 34.059 1.00 81.06 313 SER A C 1
ATOM 2524 O O . SER A 1 313 ? -4.100 6.203 35.187 1.00 81.06 313 SER A O 1
ATOM 2526 N N . LYS A 1 314 ? -2.560 7.117 33.833 1.00 78.94 314 LYS A N 1
ATOM 2527 C CA . LYS A 1 314 ? -1.852 7.852 34.891 1.00 78.94 314 LYS A CA 1
ATOM 2528 C C . LYS A 1 314 ? -2.705 8.961 35.503 1.00 78.94 314 LYS A C 1
ATOM 2530 O O . LYS A 1 314 ? -2.698 9.127 36.721 1.00 78.94 314 LYS A O 1
ATOM 2535 N N . ALA A 1 315 ? -3.450 9.707 34.686 1.00 82.44 315 ALA A N 1
ATOM 2536 C CA . ALA A 1 315 ? -4.341 10.757 35.180 1.00 82.44 315 ALA A CA 1
ATOM 2537 C C . ALA A 1 315 ? -5.490 10.180 36.028 1.00 82.44 315 ALA A C 1
ATOM 2539 O O . ALA A 1 315 ? -5.767 10.687 37.116 1.00 82.44 315 ALA A O 1
ATOM 2540 N N . ALA A 1 316 ? -6.102 9.080 35.576 1.00 78.06 316 ALA A N 1
ATOM 2541 C CA . ALA A 1 316 ? -7.140 8.371 36.320 1.00 78.06 316 ALA A CA 1
ATOM 2542 C C . ALA A 1 316 ? -6.604 7.811 37.650 1.00 78.06 316 ALA A C 1
ATOM 2544 O O . ALA A 1 316 ? -7.220 8.007 38.697 1.00 78.06 316 ALA A O 1
ATOM 2545 N N . GLN A 1 317 ? -5.413 7.204 37.641 1.00 73.50 317 GLN A N 1
ATOM 2546 C CA . GLN A 1 317 ? -4.749 6.735 38.861 1.00 73.50 317 GLN A CA 1
ATOM 2547 C C . GLN A 1 317 ? -4.393 7.880 39.818 1.00 73.50 317 GLN A C 1
ATOM 2549 O O . GLN A 1 317 ? -4.544 7.730 41.028 1.00 73.50 317 GLN A O 1
ATOM 2554 N N . LYS A 1 318 ? -3.961 9.041 39.307 1.00 82.12 318 LYS A N 1
ATOM 2555 C CA . LYS A 1 318 ? -3.681 10.221 40.140 1.00 82.12 318 LYS A CA 1
ATOM 2556 C C . LYS A 1 318 ? -4.952 10.748 40.810 1.00 82.12 318 LYS A C 1
ATOM 2558 O O . LYS A 1 318 ? -4.898 11.106 41.980 1.00 82.12 318 LYS A O 1
ATOM 2563 N N . LYS A 1 319 ? -6.092 10.740 40.109 1.00 78.06 319 LYS A N 1
ATOM 2564 C CA . LYS A 1 319 ? -7.389 11.150 40.672 1.00 78.06 319 LYS A CA 1
ATOM 2565 C C . LYS A 1 319 ? -7.881 10.197 41.771 1.00 78.06 319 LYS A C 1
ATOM 2567 O O . LYS A 1 319 ? -8.472 10.666 42.731 1.00 78.06 319 LYS A O 1
ATOM 2572 N N . LEU A 1 320 ? -7.581 8.900 41.665 1.00 73.94 320 LEU A N 1
ATOM 2573 C CA . LEU A 1 320 ? -7.889 7.897 42.698 1.00 73.94 320 LEU A CA 1
ATOM 2574 C C . LEU A 1 320 ? -6.959 7.956 43.922 1.00 73.94 320 LEU A C 1
ATOM 2576 O O . LEU A 1 320 ? -7.321 7.456 44.980 1.00 73.94 320 LEU A O 1
ATOM 2580 N N . ARG A 1 321 ? -5.759 8.536 43.786 1.00 75.56 321 ARG A N 1
ATOM 2581 C CA . ARG A 1 321 ? -4.771 8.658 44.874 1.00 75.56 321 ARG A CA 1
ATOM 2582 C C . ARG A 1 321 ? -4.825 9.981 45.630 1.00 75.56 321 ARG A C 1
ATOM 2584 O O . ARG A 1 321 ? -4.122 10.118 46.627 1.00 75.56 321 ARG A O 1
ATOM 2591 N N . LEU A 1 322 ? -5.598 10.960 45.163 1.00 67.44 322 LEU A N 1
ATOM 2592 C CA . LEU A 1 322 ? -5.848 12.147 45.971 1.00 67.44 322 LEU A CA 1
ATOM 2593 C C . LEU A 1 322 ? -6.739 11.706 47.141 1.00 67.44 322 LEU A C 1
ATOM 2595 O O . LEU A 1 322 ? -7.822 11.182 46.871 1.00 67.44 322 LEU A O 1
ATOM 2599 N N . PRO A 1 323 ? -6.287 11.847 48.405 1.00 63.03 323 PRO A N 1
ATOM 2600 C CA . PRO A 1 323 ? -7.111 11.505 49.556 1.00 63.03 323 PRO A CA 1
ATOM 2601 C C . PRO A 1 323 ? -8.430 12.250 49.410 1.00 63.03 323 PRO A C 1
ATOM 2603 O O . PRO A 1 323 ? -8.426 13.415 49.002 1.00 63.03 323 PRO A O 1
ATOM 2606 N N . ALA A 1 324 ? -9.546 11.567 49.675 1.00 65.25 324 ALA A N 1
ATOM 2607 C CA . ALA A 1 324 ? -10.849 12.206 49.685 1.00 65.25 324 ALA A CA 1
ATOM 2608 C C . ALA A 1 324 ? -10.729 13.449 50.573 1.00 65.25 324 ALA A C 1
ATOM 2610 O O . ALA A 1 324 ? -10.510 13.338 51.780 1.00 65.25 324 ALA A O 1
ATOM 2611 N N . ALA A 1 325 ? -10.758 14.630 49.953 1.00 59.31 325 ALA A N 1
ATOM 2612 C CA . ALA A 1 325 ? -10.697 15.904 50.645 1.00 59.31 325 ALA A CA 1
ATOM 2613 C C . ALA A 1 325 ? -11.992 16.009 51.458 1.00 59.31 325 ALA A C 1
ATOM 2615 O O . ALA A 1 325 ? -13.011 16.465 50.950 1.00 59.31 325 ALA A O 1
ATOM 2616 N N . GLY A 1 326 ? -11.988 15.432 52.658 1.00 60.19 326 GLY A N 1
ATOM 2617 C CA . GLY A 1 326 ? -13.217 15.146 53.385 1.00 60.19 326 GLY A CA 1
ATOM 2618 C C . GLY A 1 326 ? -13.146 14.042 54.437 1.00 60.19 326 GLY A C 1
ATOM 2619 O O . GLY A 1 326 ? -14.129 13.898 55.154 1.00 60.19 326 GLY A O 1
ATOM 2620 N N . GLU A 1 327 ? -12.034 13.312 54.617 1.00 58.56 327 GLU A N 1
ATOM 2621 C CA . GLU A 1 327 ? -11.808 12.637 55.908 1.00 58.56 327 GLU A CA 1
ATOM 2622 C C . GLU A 1 327 ? -11.564 13.711 56.980 1.00 58.56 327 GLU A C 1
ATOM 2624 O O . GLU A 1 327 ? -10.437 14.075 57.322 1.00 58.56 327 GLU A O 1
ATOM 2629 N N . GLN A 1 328 ? -12.671 14.284 57.460 1.00 60.84 328 GLN A N 1
ATOM 2630 C CA . GLN A 1 328 ? -12.738 15.021 58.707 1.00 60.84 328 GLN A CA 1
ATOM 2631 C C . GLN A 1 328 ? -12.189 14.090 59.783 1.00 60.84 328 GLN A C 1
ATOM 2633 O O . GLN A 1 328 ? -12.793 13.064 60.098 1.00 60.84 328 GLN A O 1
ATOM 2638 N N . LYS A 1 329 ? -11.015 14.430 60.323 1.00 62.44 329 LYS A N 1
ATOM 2639 C CA . LYS A 1 329 ? -10.535 13.795 61.546 1.00 62.44 329 LYS A CA 1
ATOM 2640 C C . LYS A 1 329 ? -11.646 13.933 62.594 1.00 62.44 329 LYS A C 1
ATOM 2642 O O . LYS A 1 329 ? -12.125 15.055 62.775 1.00 62.44 329 LYS A O 1
ATOM 2647 N N . PRO A 1 330 ? -12.077 12.844 63.250 1.00 64.56 330 PRO A N 1
ATOM 2648 C CA . PRO A 1 330 ? -13.017 12.957 64.352 1.00 64.56 330 PRO A CA 1
ATOM 2649 C C . PRO A 1 330 ? -12.394 13.874 65.409 1.00 64.56 330 PRO A C 1
ATOM 2651 O O . PRO A 1 330 ? -11.253 13.662 65.824 1.00 64.56 330 PRO A O 1
ATOM 2654 N N . ASN A 1 331 ? -13.115 14.936 65.770 1.00 70.12 331 ASN A N 1
ATOM 2655 C CA . ASN A 1 331 ? -12.753 15.777 66.904 1.00 70.12 331 ASN A CA 1
ATOM 2656 C C . ASN A 1 331 ? -12.902 14.919 68.164 1.00 70.12 331 ASN A C 1
ATOM 2658 O O . ASN A 1 331 ? -14.022 14.526 68.495 1.00 70.12 331 ASN A O 1
ATOM 2662 N N . ASN A 1 332 ? -11.777 14.619 68.811 1.00 70.81 332 ASN A N 1
ATOM 2663 C CA . ASN A 1 332 ? -11.732 14.070 70.165 1.00 70.81 332 ASN A CA 1
ATOM 2664 C C . ASN A 1 332 ? -11.655 15.198 71.186 1.00 70.81 332 ASN A C 1
ATOM 2666 O O . ASN A 1 332 ? -10.936 16.185 70.897 1.00 70.81 332 ASN A O 1
#

InterPro domains:
  IPR018584 Glycosyltransferase family 87 [PF09594] (59-244)

Organism: NCBI:txid1134406